Protein AF-A0A852JU32-F1 (afdb_monomer)

Secondary structure (DSSP, 8-state):
-HHHHHTT---TTS-HHHHHHHHTS-HHHHHHHHHHHHHHHHHHHHHHGGGGT--SS--HHHHHHHHHHHHHHHTHHHHHHHGGGS------------------------PPP---HHHHHHHHHHHHHS---HHHHHHHHHHHGGGGGGS-GGGS-GGGGGGHHHHHHHHTT----SHHHHSPPPP------

Solvent-accessible surface area (backbone atoms only — not comparable to full-atom values): 12151 Å² total; per-residue (Å²): 106,72,58,38,44,73,74,66,66,47,59,80,94,54,56,68,71,58,42,51,56,59,66,73,46,54,70,52,59,54,49,62,69,43,44,67,55,51,53,50,53,40,40,54,47,59,74,42,34,72,79,70,76,43,79,88,52,74,50,72,69,52,48,54,42,48,35,46,48,41,39,59,59,68,48,38,48,59,64,47,56,53,60,76,74,70,76,76,83,75,72,94,83,84,81,90,83,88,82,91,85,84,90,84,90,80,83,90,72,90,73,76,83,82,89,52,68,69,62,55,51,52,52,52,49,52,52,59,51,34,56,57,52,69,68,55,50,50,49,49,49,70,53,38,62,88,42,52,84,73,57,49,75,87,62,40,46,81,86,30,38,78,42,45,64,48,51,54,29,49,78,70,76,40,78,36,93,40,54,53,72,66,51,87,74,82,81,80,78,80,80,84,127

InterPro domains:
  IPR031542 Cation channel complex component UNC80, N-terminal [PF15778] (1-187)

Nearest PDB structures (foldseek):
  7wji-assembly1_A  TM=8.906E-01  e=1.203E-12  Homo sapiens

Mean predicted aligned error: 12.7 Å

Organism: Spizella passerina (NCBI:txid40210)

Structure (mmCIF, N/CA/C/O backbone):
data_AF-A0A852JU32-F1
#
_entry.id   AF-A0A852JU32-F1
#
loop_
_atom_site.group_PDB
_atom_site.id
_atom_site.type_symbol
_atom_site.label_atom_id
_atom_site.label_alt_id
_atom_site.label_comp_id
_atom_site.label_asym_id
_atom_site.label_entity_id
_atom_site.label_seq_id
_atom_site.pdbx_PDB_ins_code
_atom_site.Cartn_x
_atom_site.Cartn_y
_atom_site.Cartn_z
_atom_site.occupancy
_atom_site.B_iso_or_equiv
_atom_site.auth_seq_id
_atom_site.auth_comp_id
_atom_site.auth_asym_id
_atom_site.auth_atom_id
_atom_site.pdbx_PDB_model_num
ATOM 1 N N . SER A 1 1 ? 8.099 4.888 12.730 1.00 81.31 1 SER A N 1
ATOM 2 C CA . SER A 1 1 ? 7.792 5.033 11.291 1.00 81.31 1 SER A CA 1
ATOM 3 C C . SER A 1 1 ? 6.357 4.607 11.062 1.00 81.31 1 SER A C 1
ATOM 5 O O . SER A 1 1 ? 5.821 3.889 11.897 1.00 81.31 1 SER A O 1
ATOM 7 N N . PHE A 1 2 ? 5.746 5.033 9.958 1.00 84.56 2 PHE A N 1
ATOM 8 C CA . PHE A 1 2 ? 4.351 4.710 9.648 1.00 84.56 2 PHE A CA 1
ATOM 9 C C . PHE A 1 2 ? 4.094 3.194 9.565 1.00 84.56 2 PHE A C 1
ATOM 11 O O . PHE A 1 2 ? 3.158 2.701 10.182 1.00 84.56 2 PHE A O 1
ATOM 18 N N . GLU A 1 3 ? 5.018 2.448 8.948 1.00 88.25 3 GLU A N 1
ATOM 19 C CA . GLU A 1 3 ? 5.057 0.973 8.939 1.00 88.25 3 GLU A CA 1
ATOM 20 C C . GLU A 1 3 ? 4.932 0.367 10.351 1.00 88.25 3 GLU A C 1
ATOM 22 O O . GLU A 1 3 ? 4.119 -0.521 10.572 1.00 88.25 3 GLU A O 1
ATOM 27 N N . ARG A 1 4 ? 5.669 0.886 11.346 1.00 90.56 4 ARG A N 1
ATOM 28 C CA . ARG A 1 4 ? 5.620 0.363 12.726 1.00 90.56 4 ARG A CA 1
ATOM 29 C C . ARG A 1 4 ? 4.258 0.552 13.392 1.00 90.56 4 ARG A C 1
ATOM 31 O O . ARG A 1 4 ? 3.885 -0.251 14.238 1.00 90.56 4 ARG A O 1
ATOM 38 N N . VAL A 1 5 ? 3.545 1.617 13.035 1.00 89.19 5 VAL A N 1
ATOM 39 C CA . VAL A 1 5 ? 2.214 1.903 13.579 1.00 89.19 5 VAL A CA 1
ATOM 40 C C . VAL A 1 5 ? 1.175 1.027 12.885 1.00 89.19 5 VAL A C 1
ATOM 42 O O . VAL A 1 5 ? 0.450 0.308 13.561 1.00 89.19 5 VAL A O 1
ATOM 45 N N . LEU A 1 6 ? 1.140 1.027 11.548 1.00 88.31 6 LEU A N 1
ATOM 46 C CA . LEU A 1 6 ? 0.115 0.303 10.789 1.00 88.31 6 LEU A CA 1
ATOM 47 C C . LEU A 1 6 ? 0.340 -1.213 10.752 1.00 88.31 6 LEU A C 1
ATOM 49 O O . LEU A 1 6 ? -0.571 -1.980 11.060 1.00 88.31 6 LEU A O 1
ATOM 53 N N . VAL A 1 7 ? 1.546 -1.643 10.378 1.00 88.31 7 VAL A N 1
ATOM 54 C CA . VAL A 1 7 ? 1.876 -3.051 10.096 1.00 88.31 7 VAL A CA 1
ATOM 55 C C . VAL A 1 7 ? 2.238 -3.794 11.378 1.00 88.31 7 VAL A C 1
ATOM 57 O O . VAL A 1 7 ? 1.756 -4.895 11.616 1.00 88.31 7 VAL A O 1
ATOM 60 N N . GLU A 1 8 ? 3.055 -3.189 12.243 1.00 88.81 8 GLU A N 1
ATOM 61 C CA . GLU A 1 8 ? 3.520 -3.862 13.468 1.00 88.81 8 GLU A CA 1
ATOM 62 C C . GLU A 1 8 ? 2.631 -3.609 14.697 1.00 88.81 8 GLU A C 1
ATOM 64 O O . GLU A 1 8 ? 2.854 -4.240 15.728 1.00 88.81 8 GLU A O 1
ATOM 69 N N . ASN A 1 9 ? 1.664 -2.686 14.622 1.00 90.50 9 ASN A N 1
ATOM 70 C CA . ASN A 1 9 ? 0.834 -2.246 15.754 1.00 90.50 9 ASN A CA 1
ATOM 71 C C . ASN A 1 9 ? 1.642 -1.788 16.989 1.00 90.50 9 ASN A C 1
ATOM 73 O O . ASN A 1 9 ? 1.268 -2.029 18.136 1.00 90.50 9 ASN A O 1
ATOM 77 N N . LYS A 1 10 ? 2.800 -1.148 16.776 1.00 91.38 10 LYS A N 1
ATOM 78 C CA . LYS A 1 10 ? 3.683 -0.681 17.857 1.00 91.38 10 LYS A CA 1
ATOM 79 C C . LYS A 1 10 ? 3.602 0.831 18.010 1.00 91.38 10 LYS A C 1
ATOM 81 O O . LYS A 1 10 ? 4.148 1.572 17.193 1.00 91.38 10 LYS A O 1
ATOM 86 N N . LEU A 1 11 ? 3.020 1.272 19.124 1.00 89.94 11 LEU A N 1
ATOM 87 C CA . LEU A 1 11 ? 2.846 2.694 19.458 1.00 89.94 11 LEU A CA 1
ATOM 88 C C . LEU A 1 11 ? 3.934 3.260 20.385 1.00 89.94 11 LEU A C 1
ATOM 90 O O . LEU A 1 11 ? 3.876 4.427 20.759 1.00 89.94 11 LEU A O 1
ATOM 94 N N . HIS A 1 12 ? 4.949 2.465 20.752 1.00 91.06 12 HIS A N 1
ATOM 95 C CA . HIS A 1 12 ? 6.032 2.950 21.615 1.00 91.06 12 HIS A CA 1
ATOM 96 C C . HIS A 1 12 ? 6.693 4.212 21.008 1.00 91.06 12 HIS A C 1
ATOM 98 O O . HIS A 1 12 ? 6.827 4.330 19.782 1.00 91.06 12 HIS A O 1
ATOM 104 N N . GLY A 1 13 ? 7.135 5.143 21.851 1.00 87.88 13 GLY A N 1
ATOM 105 C CA . GLY A 1 13 ? 7.827 6.356 21.401 1.00 87.88 13 GLY A CA 1
ATOM 106 C C . GLY A 1 13 ? 6.940 7.397 20.703 1.00 87.88 13 GLY A C 1
ATOM 107 O O . GLY A 1 13 ? 7.469 8.408 20.246 1.00 87.88 13 GLY A O 1
ATOM 108 N N . LEU A 1 14 ? 5.623 7.180 20.621 1.00 90.12 14 LEU A N 1
ATOM 109 C CA . LEU A 1 14 ? 4.651 8.230 20.315 1.00 90.12 14 LEU A CA 1
ATOM 110 C C . LEU A 1 14 ? 4.287 8.996 21.595 1.00 90.12 14 LEU A C 1
ATOM 112 O O . LEU A 1 14 ? 4.489 8.503 22.707 1.00 90.12 14 LEU A O 1
ATOM 116 N N . SER A 1 15 ? 3.741 10.207 21.452 1.00 94.75 15 SER A N 1
ATOM 117 C CA . SER A 1 15 ? 3.201 10.930 22.606 1.00 94.75 15 SER A CA 1
ATOM 118 C C . SER A 1 15 ? 1.992 10.180 23.195 1.00 94.75 15 SER A C 1
ATOM 120 O O . SER A 1 15 ? 1.293 9.480 22.450 1.00 94.75 15 SER A O 1
ATOM 122 N N . PRO A 1 16 ? 1.706 10.327 24.505 1.00 92.44 16 PRO A N 1
ATOM 123 C CA . PRO A 1 16 ? 0.547 9.687 25.129 1.00 92.44 16 PRO A CA 1
ATOM 124 C C . PRO A 1 16 ? -0.763 10.034 24.415 1.00 92.44 16 PRO A C 1
ATOM 126 O O . PRO A 1 16 ? -1.477 9.134 23.990 1.00 92.44 16 PRO A O 1
ATOM 129 N N . ALA A 1 17 ? -0.995 11.322 24.138 1.00 95.12 17 ALA A N 1
ATOM 130 C CA . ALA A 1 17 ? -2.197 11.788 23.446 1.00 95.12 17 ALA A CA 1
ATOM 131 C C . ALA A 1 17 ? -2.362 11.187 22.036 1.00 95.12 17 ALA A C 1
ATOM 133 O O . ALA A 1 17 ? -3.470 10.853 21.629 1.00 95.12 17 ALA A O 1
ATOM 134 N N . LEU A 1 18 ? -1.267 11.022 21.282 1.00 91.38 18 LEU A N 1
ATOM 135 C CA . LEU A 1 18 ? -1.326 10.398 19.957 1.00 91.38 18 LEU A CA 1
ATOM 136 C C . LEU A 1 18 ? -1.587 8.891 20.055 1.00 91.38 18 LEU A C 1
ATOM 138 O O . LEU A 1 18 ? -2.320 8.341 19.238 1.00 91.38 18 LEU A O 1
ATOM 142 N N . SER A 1 19 ? -0.992 8.230 21.047 1.00 92.81 19 SER A N 1
ATOM 143 C CA . SER A 1 19 ? -1.203 6.800 21.286 1.00 92.81 19 SER A CA 1
ATOM 144 C C . SER A 1 19 ? -2.656 6.522 21.666 1.00 92.81 19 SER A C 1
ATOM 146 O O . SER A 1 19 ? -3.271 5.637 21.080 1.00 92.81 19 SER A O 1
ATOM 148 N N . GLU A 1 20 ? -3.219 7.325 22.571 1.00 92.69 20 GLU A N 1
ATOM 149 C CA . GLU A 1 20 ? -4.629 7.261 22.969 1.00 92.69 20 GLU A CA 1
ATOM 150 C C . GLU A 1 20 ? -5.56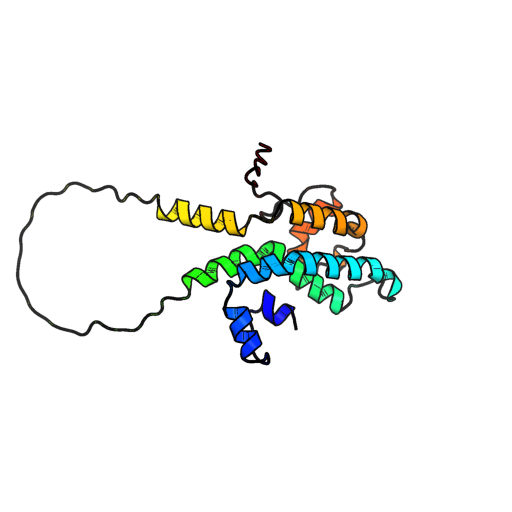4 7.533 21.787 1.00 92.69 20 GLU A C 1
ATOM 152 O O . GLU A 1 20 ? -6.503 6.775 21.559 1.00 92.69 20 GLU A O 1
ATOM 157 N N . ALA A 1 21 ? -5.279 8.557 20.976 1.00 92.94 21 ALA A N 1
ATOM 158 C CA . ALA A 1 21 ? -6.066 8.850 19.780 1.00 92.94 21 ALA A CA 1
ATOM 159 C C . ALA A 1 21 ? -6.050 7.684 18.778 1.00 92.94 21 ALA A C 1
ATOM 161 O O . ALA A 1 21 ? -7.095 7.298 18.261 1.00 92.94 21 ALA A O 1
ATOM 162 N N . ILE A 1 22 ? -4.889 7.074 18.529 1.00 91.94 22 ILE A N 1
ATOM 163 C CA . ILE A 1 22 ? -4.785 5.907 17.643 1.00 91.94 22 ILE A CA 1
ATOM 164 C C . ILE A 1 22 ? -5.551 4.704 18.208 1.00 91.94 22 ILE A C 1
ATOM 166 O O . ILE A 1 22 ? -6.222 4.007 17.455 1.00 91.94 22 ILE A O 1
ATOM 170 N N . GLN A 1 23 ? -5.474 4.471 19.520 1.00 90.94 23 GLN A N 1
ATOM 171 C CA . GLN A 1 23 ? -6.183 3.378 20.194 1.00 90.94 23 GLN A CA 1
ATOM 172 C C . GLN A 1 23 ? -7.697 3.607 20.304 1.00 90.94 23 GLN A C 1
ATOM 174 O O . GLN A 1 23 ? -8.435 2.658 20.551 1.00 90.94 23 GLN A O 1
ATOM 179 N N . SER A 1 24 ? -8.170 4.845 20.122 1.00 91.62 24 SER A N 1
ATOM 180 C CA . SER A 1 24 ? -9.597 5.187 20.202 1.00 91.62 24 SER A CA 1
ATOM 181 C C . SER A 1 24 ? -10.430 4.712 19.006 1.00 91.62 24 SER A C 1
ATOM 183 O O . SER A 1 24 ? -11.658 4.718 19.076 1.00 91.6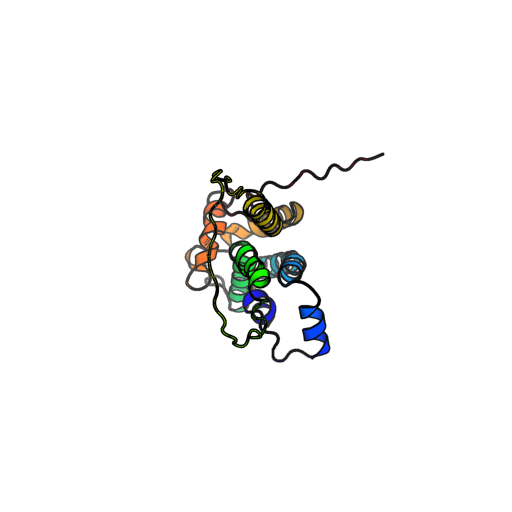2 24 SER A O 1
ATOM 185 N N . ILE A 1 25 ? -9.778 4.289 17.921 1.00 89.81 25 ILE A N 1
ATOM 186 C CA . ILE A 1 25 ? -10.414 3.686 16.747 1.00 89.81 25 ILE A CA 1
ATOM 187 C C . ILE A 1 25 ? -9.889 2.268 16.549 1.00 89.81 25 ILE A C 1
ATOM 189 O O . ILE A 1 25 ? -8.795 1.924 17.001 1.00 89.81 25 ILE A O 1
ATOM 193 N N . SER A 1 26 ? -10.644 1.422 15.849 1.00 88.75 26 SER A N 1
ATOM 194 C CA . SER A 1 26 ? -10.129 0.093 15.534 1.00 88.75 26 SER A CA 1
ATOM 195 C C . SER A 1 26 ? -8.934 0.186 14.582 1.00 88.75 26 SER A C 1
ATOM 197 O O . SER A 1 26 ? -8.865 1.044 13.696 1.00 88.75 26 SER A O 1
ATOM 199 N N . ARG A 1 27 ? -8.000 -0.761 14.712 1.00 90.00 27 ARG A N 1
ATOM 200 C CA . ARG A 1 27 ? -6.844 -0.861 13.811 1.00 90.00 27 ARG A CA 1
ATOM 201 C C . ARG A 1 27 ? -7.265 -0.940 12.341 1.00 90.00 27 ARG A C 1
ATOM 203 O O . ARG A 1 27 ? -6.611 -0.360 11.480 1.00 90.00 27 ARG A O 1
ATOM 210 N N . TRP A 1 28 ? -8.376 -1.617 12.058 1.00 89.44 28 TRP A N 1
ATOM 211 C CA . TRP A 1 28 ? -8.921 -1.709 10.709 1.00 89.44 28 TRP A CA 1
ATOM 212 C C . TRP A 1 28 ? -9.409 -0.364 10.163 1.00 89.44 28 TRP A C 1
ATOM 214 O O . TRP A 1 28 ? -9.107 -0.031 9.020 1.00 89.44 28 TRP A O 1
ATOM 224 N N . GLU A 1 29 ? -10.118 0.432 10.967 1.00 88.69 29 GLU A N 1
ATOM 225 C CA . GLU A 1 29 ? -10.557 1.774 10.560 1.00 88.69 29 GLU A CA 1
ATOM 226 C C . GLU A 1 29 ? -9.363 2.685 10.276 1.00 88.69 29 GLU A C 1
ATOM 228 O O . GLU A 1 29 ? -9.369 3.411 9.283 1.00 88.69 29 GLU A O 1
ATOM 233 N N . LEU A 1 30 ? -8.304 2.586 11.085 1.00 91.19 30 LEU A N 1
ATOM 234 C CA . LEU A 1 30 ? -7.055 3.298 10.830 1.00 91.19 30 LEU A CA 1
ATOM 235 C C . LEU A 1 30 ? -6.418 2.875 9.496 1.00 91.19 30 LEU A C 1
ATOM 237 O O . LEU A 1 30 ? -5.993 3.729 8.719 1.00 91.19 30 LEU A O 1
ATOM 241 N N . VAL A 1 31 ? -6.358 1.568 9.216 1.00 92.06 31 VAL A N 1
ATOM 242 C CA . VAL A 1 31 ? -5.829 1.027 7.952 1.00 92.06 31 VAL A CA 1
ATOM 243 C C . VAL A 1 31 ? -6.653 1.518 6.761 1.00 92.06 31 VAL A C 1
ATOM 245 O O . VAL A 1 31 ? -6.081 2.012 5.791 1.00 92.06 31 VAL A O 1
ATOM 248 N N . GLN A 1 32 ? -7.982 1.444 6.841 1.00 89.69 32 GLN A N 1
ATOM 249 C CA . GLN A 1 32 ? -8.880 1.914 5.784 1.00 89.69 32 GLN A CA 1
ATOM 250 C C . GLN A 1 32 ? -8.734 3.419 5.535 1.00 89.69 32 GLN A C 1
ATOM 252 O O . GLN A 1 32 ? -8.620 3.839 4.384 1.00 89.69 32 GLN A O 1
ATOM 257 N N . ALA A 1 33 ? -8.652 4.226 6.596 1.00 90.12 33 ALA A N 1
ATOM 258 C CA . ALA A 1 33 ? -8.427 5.666 6.483 1.00 90.12 33 ALA A CA 1
ATOM 259 C C . ALA A 1 33 ? -7.051 5.999 5.876 1.00 90.12 33 ALA A C 1
ATOM 261 O O . ALA A 1 33 ? -6.915 6.959 5.120 1.00 90.12 33 ALA A O 1
ATOM 262 N N . ALA A 1 34 ? -6.024 5.199 6.170 1.00 93.94 34 ALA A N 1
ATOM 263 C CA . ALA A 1 34 ? -4.673 5.405 5.659 1.00 93.94 34 ALA A CA 1
ATOM 264 C C . ALA A 1 34 ? -4.476 4.952 4.201 1.00 93.94 34 ALA A C 1
ATOM 266 O O . ALA A 1 34 ? -3.587 5.471 3.519 1.00 93.94 34 ALA A O 1
ATOM 267 N N . LEU A 1 35 ? -5.263 3.986 3.715 1.00 94.00 35 LEU A N 1
ATOM 268 C CA . LEU A 1 35 ? -5.018 3.306 2.438 1.00 94.00 35 LEU A CA 1
ATOM 269 C C . LEU A 1 35 ? -4.935 4.256 1.226 1.00 94.00 35 LEU A C 1
ATOM 271 O O . LEU A 1 35 ? -3.949 4.157 0.490 1.00 94.00 35 LEU A O 1
ATOM 275 N N . PRO A 1 36 ? -5.851 5.228 1.024 1.00 93.94 36 PRO A N 1
ATOM 276 C CA . PRO A 1 36 ? -5.753 6.170 -0.096 1.00 93.94 36 PRO A CA 1
ATOM 277 C C . PRO A 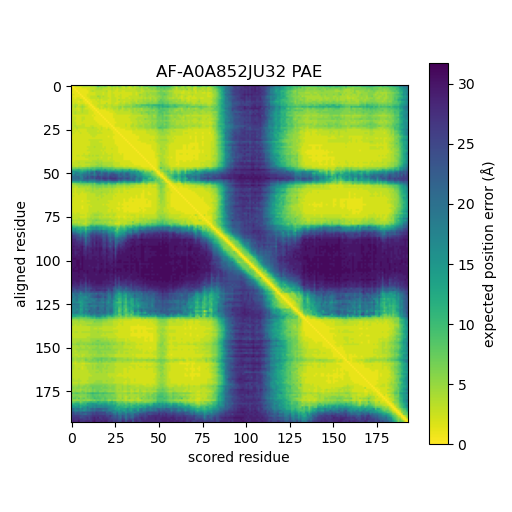1 36 ? -4.446 6.971 -0.091 1.00 93.94 36 PRO A C 1
ATOM 279 O O . PRO A 1 36 ? -3.841 7.211 -1.137 1.00 93.94 36 PRO A O 1
ATOM 282 N N . HIS A 1 37 ? -3.962 7.342 1.096 1.00 95.94 37 HIS A N 1
ATOM 283 C CA . HIS A 1 37 ? -2.714 8.085 1.246 1.00 95.94 37 HIS A CA 1
ATOM 284 C C . HIS A 1 37 ? -1.498 7.217 0.911 1.00 95.94 37 HIS A C 1
ATOM 286 O O . HIS A 1 37 ? -0.602 7.663 0.194 1.00 95.94 37 HIS A O 1
ATOM 292 N N . VAL A 1 38 ? -1.481 5.958 1.362 1.00 96.56 38 VAL A N 1
ATOM 293 C CA . VAL A 1 38 ? -0.403 5.008 1.036 1.00 96.56 38 VAL A CA 1
ATOM 294 C C . VAL A 1 38 ? -0.349 4.725 -0.465 1.00 96.56 38 VAL A C 1
ATOM 296 O O . VAL A 1 38 ? 0.747 4.703 -1.031 1.00 96.56 38 VAL A O 1
ATOM 299 N N . LEU A 1 39 ? -1.504 4.582 -1.125 1.00 97.00 39 LEU A N 1
ATOM 300 C CA . LEU A 1 39 ? -1.596 4.435 -2.581 1.00 97.00 39 LEU A CA 1
ATOM 301 C C . LEU A 1 39 ? -0.933 5.619 -3.299 1.00 97.00 39 LEU A C 1
ATOM 303 O O . LEU A 1 39 ? -0.021 5.421 -4.105 1.00 97.00 39 LEU A O 1
ATOM 307 N N . HIS A 1 40 ? -1.322 6.850 -2.953 1.00 97.31 40 HIS A N 1
ATOM 308 C CA . HIS A 1 40 ? -0.762 8.060 -3.557 1.00 97.31 40 HIS A CA 1
ATOM 309 C C . HIS A 1 40 ? 0.741 8.218 -3.313 1.00 97.31 40 HIS A C 1
ATOM 311 O O . HIS A 1 40 ? 1.486 8.515 -4.251 1.00 97.31 40 HIS A O 1
ATOM 317 N N . CYS A 1 41 ? 1.209 8.009 -2.080 1.00 96.69 41 CYS A N 1
ATOM 318 C CA . CYS A 1 41 ? 2.630 8.108 -1.755 1.00 96.69 41 CYS A CA 1
ATOM 319 C C . CYS A 1 41 ? 3.457 7.076 -2.532 1.00 96.69 41 CYS A C 1
ATOM 321 O O . CYS A 1 41 ? 4.499 7.417 -3.093 1.00 96.69 41 CYS A O 1
ATOM 323 N N . THR A 1 42 ? 2.975 5.834 -2.611 1.00 96.56 42 THR A N 1
ATOM 324 C CA . THR A 1 42 ? 3.666 4.749 -3.317 1.00 96.56 42 THR A CA 1
ATOM 325 C C . THR A 1 42 ? 3.722 5.020 -4.822 1.00 96.56 42 THR A C 1
ATOM 327 O O . THR A 1 42 ? 4.799 4.948 -5.412 1.00 96.56 42 THR A O 1
ATOM 330 N N . ALA A 1 43 ? 2.607 5.421 -5.441 1.00 96.69 43 ALA A N 1
ATOM 331 C CA . ALA A 1 43 ? 2.569 5.780 -6.860 1.00 96.69 43 ALA A CA 1
ATOM 332 C C . ALA A 1 43 ? 3.478 6.980 -7.179 1.00 96.69 43 ALA A C 1
ATOM 334 O O . ALA A 1 43 ? 4.223 6.967 -8.160 1.00 96.69 43 ALA A O 1
ATOM 335 N N . THR A 1 44 ? 3.488 7.995 -6.310 1.00 95.25 44 THR A N 1
ATOM 336 C CA . THR A 1 44 ? 4.353 9.173 -6.468 1.00 95.25 44 THR A CA 1
ATOM 337 C C . THR A 1 44 ? 5.830 8.788 -6.423 1.00 95.25 44 THR A C 1
ATOM 339 O O . THR A 1 44 ? 6.598 9.248 -7.269 1.00 95.25 44 THR A O 1
ATOM 342 N N . LEU A 1 45 ? 6.241 7.919 -5.495 1.00 92.38 45 LEU A N 1
ATOM 343 C CA . LEU A 1 45 ? 7.621 7.433 -5.454 1.00 92.38 45 LEU A CA 1
ATOM 344 C C . LEU A 1 45 ? 7.980 6.635 -6.711 1.00 92.38 45 LEU A C 1
ATOM 346 O O . LEU A 1 45 ? 8.963 6.963 -7.369 1.00 92.38 45 LEU A O 1
ATOM 350 N N . LEU A 1 46 ? 7.142 5.674 -7.110 1.00 92.62 46 LEU A N 1
ATOM 351 C CA . LEU A 1 46 ? 7.392 4.851 -8.297 1.00 92.62 46 LEU A CA 1
ATOM 352 C C . LEU A 1 46 ? 7.448 5.673 -9.592 1.00 92.62 46 LEU A C 1
ATOM 354 O O . LEU A 1 46 ? 8.282 5.405 -10.456 1.00 92.62 46 LEU A O 1
ATOM 358 N N . SER A 1 47 ? 6.608 6.705 -9.724 1.00 92.00 47 SER A N 1
ATOM 359 C CA . SER A 1 47 ? 6.630 7.607 -10.885 1.00 92.00 47 SER A CA 1
ATOM 360 C C . SER A 1 47 ? 7.931 8.415 -10.982 1.00 92.00 47 SER A C 1
ATOM 362 O O . SER A 1 47 ? 8.393 8.732 -12.080 1.00 92.00 47 SER A O 1
ATOM 364 N N . ASN A 1 48 ? 8.555 8.711 -9.838 1.00 87.94 48 ASN A N 1
ATOM 365 C CA . ASN A 1 48 ? 9.795 9.473 -9.757 1.00 87.94 48 ASN A CA 1
ATOM 366 C C . ASN A 1 48 ? 11.050 8.595 -9.659 1.00 87.94 48 ASN A C 1
ATOM 368 O O . ASN A 1 48 ? 12.148 9.142 -9.764 1.00 87.94 48 ASN A O 1
ATOM 372 N N . ARG A 1 49 ? 10.922 7.264 -9.542 1.00 83.06 49 ARG A N 1
ATOM 373 C CA . ARG A 1 49 ? 12.048 6.320 -9.397 1.00 83.06 49 ARG A CA 1
ATOM 374 C C . ARG A 1 49 ? 13.160 6.561 -10.417 1.00 83.06 49 ARG A C 1
ATOM 376 O O . ARG A 1 49 ? 14.340 6.614 -10.079 1.00 83.06 49 ARG A O 1
ATOM 383 N N . ASN A 1 50 ? 12.779 6.827 -11.666 1.00 69.00 50 ASN A N 1
ATOM 384 C CA . ASN A 1 50 ? 13.731 7.082 -12.744 1.00 69.00 50 ASN A CA 1
ATOM 385 C C . ASN A 1 50 ? 14.499 8.409 -12.608 1.00 69.00 50 ASN A C 1
ATOM 387 O O . ASN A 1 50 ? 15.609 8.532 -13.118 1.00 69.00 50 ASN A O 1
ATOM 391 N N . LYS A 1 51 ? 13.922 9.413 -11.946 1.00 66.38 51 LYS A N 1
ATOM 392 C CA . LYS A 1 51 ? 14.565 10.718 -11.729 1.00 66.38 51 LYS A CA 1
ATOM 393 C C . LYS A 1 51 ? 15.544 10.686 -10.551 1.00 66.38 51 LYS A C 1
ATOM 395 O O . LYS A 1 51 ? 16.408 11.547 -10.460 1.00 66.38 51 LYS A O 1
ATOM 400 N N . LEU A 1 52 ? 15.428 9.684 -9.677 1.00 61.50 52 LEU A N 1
ATOM 401 C CA . LEU A 1 52 ? 16.216 9.526 -8.450 1.00 61.50 52 LEU A CA 1
ATOM 402 C C . LEU A 1 52 ? 17.494 8.680 -8.639 1.00 61.50 52 LEU A C 1
ATOM 404 O O . LEU A 1 52 ? 18.139 8.311 -7.660 1.00 61.50 52 LEU A O 1
ATOM 408 N N . GLY A 1 53 ? 17.860 8.340 -9.881 1.00 58.16 53 GLY A N 1
ATOM 409 C CA . GLY A 1 53 ? 19.119 7.651 -10.206 1.00 58.16 53 GLY A CA 1
ATOM 410 C C . GLY A 1 53 ? 19.169 6.150 -9.880 1.00 58.16 53 GLY A C 1
ATOM 411 O O . GLY A 1 53 ? 20.190 5.519 -10.124 1.00 58.16 53 GLY A O 1
ATOM 412 N N . HIS A 1 54 ? 18.077 5.561 -9.381 1.00 61.38 54 HIS A N 1
ATOM 413 C CA . HIS A 1 54 ? 17.979 4.139 -9.028 1.00 61.38 54 HIS A CA 1
ATOM 414 C C . HIS A 1 54 ? 17.107 3.394 -10.051 1.00 61.38 54 HIS A C 1
ATOM 416 O O . HIS A 1 54 ? 15.966 3.030 -9.781 1.00 61.38 54 HIS A O 1
ATOM 422 N N . GLN A 1 55 ? 17.622 3.206 -11.269 1.00 67.50 55 GLN A N 1
ATOM 423 C CA . GLN A 1 55 ? 16.875 2.527 -12.344 1.00 67.50 55 GLN A CA 1
ATOM 424 C C . GLN A 1 55 ? 16.714 1.026 -12.076 1.00 67.50 55 GLN A C 1
ATOM 426 O O . GLN A 1 55 ? 15.692 0.426 -12.421 1.00 67.50 55 GLN A O 1
ATOM 431 N N . ASP A 1 56 ? 17.722 0.439 -11.431 1.00 74.31 56 ASP A N 1
ATOM 432 C CA . ASP A 1 56 ? 17.910 -1.005 -11.437 1.00 74.31 56 ASP A CA 1
ATOM 433 C C . ASP A 1 56 ? 17.360 -1.717 -10.213 1.00 74.31 56 ASP A C 1
ATOM 435 O O . ASP A 1 56 ? 17.320 -2.946 -10.241 1.00 74.31 56 ASP A O 1
ATOM 439 N N . LYS A 1 57 ? 16.950 -1.006 -9.154 1.00 83.56 57 LYS A N 1
ATOM 440 C CA . LYS A 1 57 ? 16.390 -1.588 -7.920 1.00 83.56 57 LYS A CA 1
ATOM 441 C C . LYS A 1 57 ? 15.507 -0.578 -7.194 1.00 83.56 57 LYS A C 1
ATOM 443 O O . LYS A 1 57 ? 15.742 0.624 -7.292 1.00 83.56 57 LYS A O 1
ATOM 448 N N . LEU A 1 58 ? 14.550 -1.078 -6.413 1.00 89.50 58 LEU A N 1
ATOM 449 C CA . LEU A 1 58 ? 13.791 -0.245 -5.483 1.00 89.50 58 LEU A CA 1
ATOM 450 C C . LEU A 1 58 ? 14.697 0.303 -4.371 1.00 89.50 58 LEU A C 1
ATOM 452 O O . LEU A 1 58 ? 15.462 -0.433 -3.744 1.00 89.50 58 LEU A O 1
ATOM 456 N N . GLY A 1 59 ? 14.574 1.596 -4.090 1.00 89.12 59 GLY A N 1
ATOM 457 C CA . GLY A 1 59 ? 15.181 2.232 -2.928 1.00 89.12 59 GLY A CA 1
ATOM 458 C C . GLY A 1 59 ? 14.516 1.802 -1.616 1.00 89.12 59 GLY A C 1
ATOM 459 O O . GLY A 1 59 ? 13.449 1.184 -1.587 1.00 89.12 59 GLY A O 1
ATOM 460 N N . VAL A 1 60 ? 15.119 2.183 -0.486 1.00 89.94 60 VAL A N 1
ATOM 461 C CA . VAL A 1 60 ? 14.606 1.837 0.856 1.00 89.94 60 VAL A CA 1
ATOM 462 C C . VAL A 1 60 ? 13.200 2.395 1.091 1.00 89.94 60 VAL A C 1
ATOM 464 O O . VAL A 1 60 ? 12.347 1.701 1.643 1.00 89.94 60 VAL A O 1
ATOM 467 N N . ALA A 1 61 ? 12.950 3.641 0.679 1.00 91.06 61 ALA A N 1
ATOM 468 C CA . ALA A 1 61 ? 11.647 4.283 0.848 1.00 91.06 61 ALA A CA 1
ATOM 469 C C . ALA A 1 61 ? 10.559 3.583 0.020 1.00 91.06 61 ALA A C 1
ATOM 471 O O . ALA A 1 61 ? 9.489 3.281 0.545 1.00 91.06 61 ALA A O 1
ATOM 472 N N . GLU A 1 62 ? 10.866 3.268 -1.239 1.00 92.06 62 GLU A N 1
ATOM 473 C CA . GLU A 1 62 ? 9.974 2.545 -2.149 1.00 92.06 62 GLU A CA 1
ATOM 474 C C . GLU A 1 62 ? 9.662 1.154 -1.609 1.00 92.06 62 GLU A C 1
ATOM 476 O O . GLU A 1 62 ? 8.500 0.788 -1.502 1.00 92.06 62 GLU A O 1
ATOM 481 N N . THR A 1 63 ? 10.691 0.421 -1.178 1.00 93.69 63 THR A N 1
ATOM 482 C CA . THR A 1 63 ? 10.546 -0.919 -0.600 1.00 93.69 63 THR A CA 1
ATOM 483 C C . THR A 1 63 ? 9.628 -0.900 0.621 1.00 93.69 63 THR A C 1
ATOM 485 O O . THR A 1 63 ? 8.723 -1.722 0.721 1.00 93.69 63 THR A O 1
ATOM 488 N N . LYS A 1 64 ? 9.816 0.050 1.547 1.00 93.94 64 LYS A N 1
ATOM 489 C CA . LYS A 1 64 ? 8.995 0.136 2.766 1.00 93.94 64 LYS A CA 1
ATOM 490 C C . LYS A 1 64 ? 7.547 0.513 2.481 1.00 93.94 64 LYS A C 1
ATOM 492 O O . LYS A 1 64 ? 6.642 -0.071 3.078 1.00 93.94 64 LYS A O 1
ATOM 497 N N . LEU A 1 65 ? 7.317 1.478 1.590 1.00 95.31 65 LEU A N 1
ATOM 498 C CA . LEU A 1 65 ? 5.958 1.883 1.231 1.00 95.31 65 LEU A CA 1
ATOM 499 C C . LEU A 1 65 ? 5.237 0.798 0.438 1.00 95.31 65 LEU A C 1
ATOM 501 O O . LEU A 1 65 ? 4.089 0.499 0.745 1.00 95.31 65 LEU A O 1
ATOM 505 N N . LEU A 1 66 ? 5.928 0.151 -0.498 1.00 95.88 66 LEU A N 1
ATOM 506 C CA . LEU A 1 66 ? 5.369 -0.944 -1.277 1.00 95.88 66 LEU A CA 1
ATOM 507 C C . LEU A 1 66 ? 5.054 -2.157 -0.389 1.00 95.88 66 LEU A C 1
ATOM 509 O O . LEU A 1 66 ? 3.975 -2.723 -0.509 1.00 95.88 66 LEU A O 1
ATOM 513 N N . HIS A 1 67 ? 5.928 -2.485 0.569 1.00 96.19 67 HIS A N 1
ATOM 514 C CA . HIS A 1 67 ? 5.661 -3.521 1.570 1.00 96.19 67 HIS A CA 1
ATOM 515 C C . HIS A 1 67 ? 4.445 -3.177 2.439 1.00 96.19 67 HIS A C 1
ATOM 517 O O . HIS A 1 67 ? 3.584 -4.024 2.654 1.00 96.19 67 HIS A O 1
ATOM 523 N N . THR A 1 68 ? 4.346 -1.926 2.902 1.00 96.56 68 THR A N 1
ATOM 524 C CA . THR A 1 68 ? 3.182 -1.456 3.672 1.00 96.56 68 THR A CA 1
ATOM 525 C C . THR A 1 68 ? 1.904 -1.576 2.841 1.00 96.56 68 THR A C 1
ATOM 527 O O . THR A 1 68 ? 0.897 -2.063 3.342 1.00 96.56 68 THR A O 1
ATOM 530 N N . LEU A 1 69 ? 1.946 -1.188 1.562 1.00 96.50 69 LEU A N 1
ATOM 531 C CA . LEU A 1 69 ? 0.811 -1.297 0.651 1.00 96.50 69 LEU A CA 1
ATOM 532 C C . LEU A 1 69 ? 0.392 -2.755 0.420 1.00 96.50 69 LEU A C 1
ATOM 534 O O . LEU A 1 69 ? -0.797 -3.052 0.481 1.00 96.50 69 LEU A O 1
ATOM 538 N N . HIS A 1 70 ? 1.345 -3.661 0.169 1.00 96.00 70 HIS A N 1
ATOM 539 C CA . HIS A 1 70 ? 1.054 -5.092 0.007 1.00 96.00 70 HIS A CA 1
ATOM 540 C C . HIS A 1 70 ? 0.391 -5.648 1.258 1.00 96.00 70 HIS A C 1
ATOM 542 O O . HIS A 1 70 ? -0.674 -6.246 1.138 1.00 96.00 70 HIS A O 1
ATOM 548 N N . TRP A 1 71 ? 0.940 -5.329 2.436 1.00 94.75 71 TRP A N 1
ATOM 549 C CA . TRP A 1 71 ? 0.354 -5.736 3.709 1.00 94.75 71 TRP A CA 1
ATOM 550 C C . TRP A 1 71 ? -1.090 -5.255 3.869 1.00 94.75 71 TRP A C 1
ATOM 552 O O . TRP A 1 71 ? -1.970 -6.031 4.226 1.00 94.75 71 TRP A O 1
ATOM 562 N N . MET A 1 72 ? -1.369 -3.989 3.543 1.00 93.56 72 MET A N 1
ATOM 563 C CA . MET A 1 72 ? -2.724 -3.430 3.632 1.00 93.56 72 MET A CA 1
ATOM 564 C C . MET A 1 72 ? -3.727 -4.111 2.690 1.00 93.56 72 MET A C 1
ATOM 566 O O . MET A 1 72 ? -4.902 -4.220 3.036 1.00 93.56 72 MET A O 1
ATOM 570 N N . LEU A 1 73 ? -3.282 -4.548 1.509 1.00 91.88 73 LEU A N 1
ATOM 571 C CA . LEU A 1 73 ? -4.147 -5.157 0.495 1.00 91.88 73 LEU A CA 1
ATOM 572 C C . LEU A 1 73 ? -4.336 -6.670 0.678 1.00 91.88 73 LEU A C 1
ATOM 574 O O . LEU A 1 73 ? -5.355 -7.199 0.235 1.00 91.88 73 LEU A O 1
ATOM 578 N N . LEU A 1 74 ? -3.378 -7.368 1.290 1.00 91.12 74 LEU A N 1
ATOM 579 C CA . LEU A 1 74 ? -3.361 -8.831 1.349 1.00 91.12 74 LEU A CA 1
ATOM 580 C C . LEU A 1 74 ? -3.608 -9.355 2.769 1.00 91.12 74 LEU A C 1
ATOM 582 O O . LEU A 1 74 ? -4.555 -10.114 2.985 1.00 91.12 74 LEU A O 1
ATOM 586 N N . GLU A 1 75 ? -2.792 -8.945 3.740 1.00 91.06 75 GLU A N 1
ATOM 587 C CA . GLU A 1 75 ? -2.805 -9.507 5.095 1.00 91.06 75 GLU A CA 1
ATOM 588 C C . GLU A 1 75 ? -3.661 -8.706 6.096 1.00 91.06 75 GLU A C 1
ATOM 590 O O . GLU A 1 75 ? -4.330 -9.295 6.949 1.00 91.06 75 GLU A O 1
ATOM 595 N N . ALA A 1 76 ? -3.721 -7.376 5.980 1.00 89.81 76 ALA A N 1
ATOM 596 C CA . ALA A 1 76 ? -4.375 -6.506 6.962 1.00 89.81 76 ALA A CA 1
ATOM 597 C C . ALA A 1 76 ? -5.846 -6.842 7.267 1.00 89.81 76 ALA A C 1
ATOM 599 O O . ALA A 1 76 ? -6.212 -6.781 8.444 1.00 89.81 76 ALA A O 1
ATOM 600 N N . PRO A 1 77 ? -6.700 -7.220 6.289 1.00 84.38 77 PRO A N 1
ATOM 601 C CA . PRO A 1 77 ? -8.075 -7.618 6.588 1.00 84.38 77 PRO A CA 1
ATOM 602 C C . PRO A 1 77 ? -8.160 -8.811 7.551 1.00 84.38 77 PRO A C 1
ATOM 604 O O . PRO A 1 77 ? -9.072 -8.878 8.373 1.00 84.38 77 PRO A O 1
ATOM 607 N N . GLN A 1 78 ? -7.211 -9.750 7.473 1.00 83.31 78 GLN A N 1
ATOM 608 C CA . GLN A 1 78 ? -7.171 -10.941 8.325 1.00 83.31 78 GLN A CA 1
ATOM 609 C C . GLN A 1 78 ? -6.534 -10.619 9.680 1.00 83.31 78 GLN A C 1
ATOM 611 O O . GLN A 1 78 ? -7.137 -10.892 10.720 1.00 83.31 78 GLN A O 1
ATOM 616 N N . ASP A 1 79 ? -5.378 -9.953 9.669 1.00 85.56 79 ASP A N 1
ATOM 617 C CA . ASP A 1 79 ? -4.645 -9.575 10.882 1.00 85.56 79 ASP A CA 1
ATOM 618 C C . ASP A 1 79 ? -5.478 -8.661 11.794 1.00 85.56 79 ASP A C 1
ATOM 620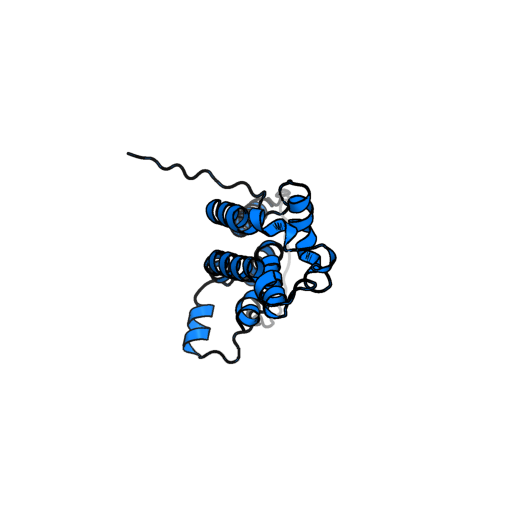 O O . ASP A 1 79 ? -5.485 -8.831 13.013 1.00 85.56 79 ASP A O 1
ATOM 624 N N . CYS A 1 80 ? -6.230 -7.716 11.217 1.00 83.88 80 CYS A N 1
ATOM 625 C CA . CYS A 1 80 ? -7.075 -6.800 11.987 1.00 83.88 80 CYS A CA 1
ATOM 626 C C . CYS A 1 80 ? -8.403 -7.431 12.438 1.00 83.88 80 CYS A C 1
ATOM 628 O O . CYS A 1 80 ? -9.007 -6.945 13.394 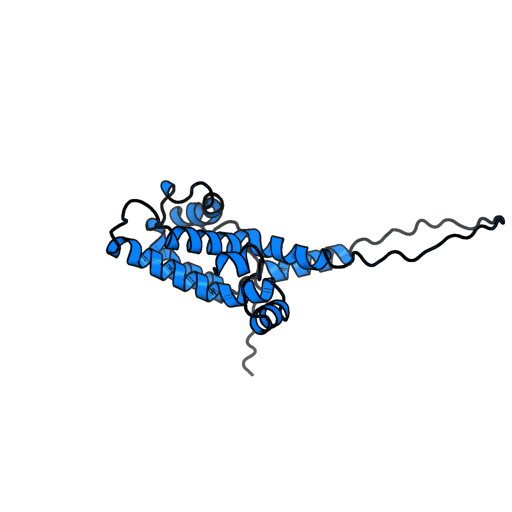1.00 83.88 80 CYS A O 1
ATOM 630 N N . SER A 1 81 ? -8.866 -8.504 11.785 1.00 72.31 81 SER A N 1
ATOM 631 C CA . SER A 1 81 ? -10.048 -9.255 12.237 1.00 72.31 81 SER A CA 1
ATOM 632 C C . SER A 1 81 ? -9.763 -10.023 13.530 1.00 72.31 81 SER A C 1
ATOM 634 O O . SER A 1 81 ? -10.644 -10.156 14.380 1.00 72.31 81 SER A O 1
ATOM 636 N N . ASN A 1 82 ? -8.528 -10.503 13.694 1.00 60.56 82 ASN A N 1
ATOM 637 C CA . ASN A 1 82 ? -8.131 -11.345 14.821 1.00 60.56 82 ASN A CA 1
ATOM 638 C C . ASN A 1 82 ? -7.953 -10.561 16.138 1.00 60.56 82 ASN A C 1
ATOM 640 O O . ASN A 1 82 ? -8.051 -11.136 17.220 1.00 60.56 82 ASN A O 1
ATOM 644 N N . ASP A 1 83 ? -7.759 -9.240 16.061 1.00 57.00 83 ASP A N 1
ATOM 645 C CA . ASP A 1 83 ? -7.635 -8.342 17.223 1.00 57.00 83 ASP A CA 1
ATOM 646 C C . ASP A 1 83 ? -8.934 -8.297 18.061 1.00 57.00 83 ASP A C 1
ATOM 648 O O . ASP A 1 83 ? -8.906 -8.142 19.279 1.00 57.00 83 ASP A O 1
ATOM 652 N N . ARG A 1 84 ? -10.098 -8.537 17.434 1.00 53.56 84 ARG A N 1
ATOM 653 C CA . ARG A 1 84 ? -11.397 -8.577 18.134 1.00 53.56 84 ARG A CA 1
ATOM 654 C C . ARG A 1 84 ? -11.577 -9.783 19.060 1.00 53.56 84 ARG A C 1
ATOM 656 O O . ARG A 1 84 ? -12.405 -9.714 19.961 1.00 53.56 84 ARG A O 1
ATOM 663 N N . PHE A 1 85 ? -10.819 -10.861 18.862 1.00 46.91 85 PHE A N 1
ATOM 664 C CA . PHE A 1 85 ? -10.947 -12.103 19.637 1.00 46.91 85 PHE A CA 1
ATOM 665 C C . PHE A 1 85 ? -9.859 -12.272 20.714 1.00 46.91 85 PHE A C 1
ATOM 667 O O . PHE A 1 85 ? -9.912 -13.214 21.499 1.00 46.91 85 PHE A O 1
ATOM 674 N N . GLY A 1 86 ? -8.886 -11.356 20.795 1.00 44.47 86 GLY A N 1
ATOM 675 C CA . GLY A 1 86 ? -7.779 -11.410 21.762 1.00 44.47 86 GLY A CA 1
ATOM 676 C C . GLY A 1 86 ? -8.032 -10.697 23.097 1.00 44.47 86 GLY A C 1
ATOM 677 O O . GLY A 1 86 ? -7.117 -10.602 23.912 1.00 44.47 86 GLY A O 1
ATOM 678 N N . GLY A 1 87 ? -9.242 -10.174 23.313 1.00 43.78 87 G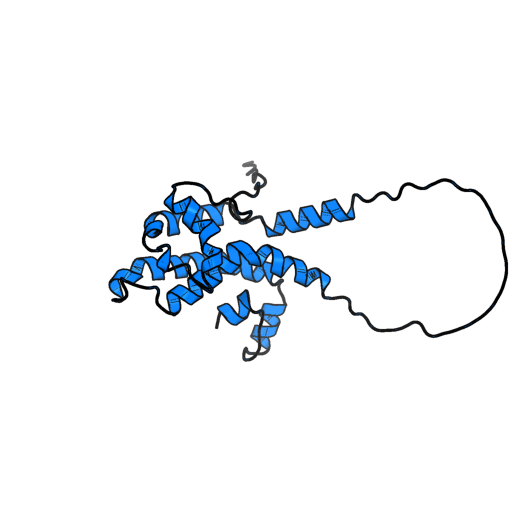LY A N 1
ATOM 679 C CA . GLY A 1 87 ? -9.560 -9.250 24.406 1.00 43.78 87 GLY A CA 1
ATOM 680 C C . GLY A 1 87 ? -10.245 -9.841 25.638 1.00 43.78 87 GLY A C 1
ATOM 681 O O . GLY A 1 87 ? -10.600 -9.064 26.516 1.00 43.78 87 GLY A O 1
ATOM 682 N N . ASP A 1 88 ? -10.429 -11.163 25.738 1.00 42.75 88 ASP A N 1
ATOM 683 C CA . ASP A 1 88 ? -11.053 -11.778 26.919 1.00 42.75 88 ASP A CA 1
ATOM 684 C C . ASP A 1 88 ? -10.191 -12.907 27.503 1.00 42.75 88 ASP A C 1
ATOM 686 O O . ASP A 1 88 ? -10.493 -14.098 27.458 1.00 42.75 88 ASP A O 1
ATOM 690 N N . ARG A 1 89 ? -9.048 -12.510 28.068 1.00 42.75 89 ARG A N 1
ATOM 691 C CA . ARG A 1 89 ? -8.437 -13.235 29.190 1.00 42.75 89 ARG A CA 1
ATOM 692 C C . ARG A 1 89 ? -8.802 -12.509 30.483 1.00 42.75 89 ARG A C 1
ATOM 694 O O . ARG A 1 89 ? -7.941 -12.024 31.214 1.00 42.75 89 ARG A O 1
ATOM 701 N N . GLY A 1 90 ? -10.107 -12.438 30.742 1.00 36.69 90 GLY A N 1
ATOM 702 C CA . GLY A 1 90 ? -10.657 -12.167 32.059 1.00 36.69 90 GLY A CA 1
ATOM 703 C C . GLY A 1 90 ? -10.222 -13.248 33.050 1.00 36.69 90 GLY A C 1
ATOM 704 O O . GLY A 1 90 ? -10.590 -14.414 32.945 1.00 36.69 90 GLY A O 1
ATOM 705 N N . SER A 1 91 ? -9.366 -12.838 33.982 1.00 37.22 91 SER A N 1
ATOM 706 C CA . SER A 1 91 ? -9.478 -13.110 35.418 1.00 37.22 91 SER A CA 1
ATOM 707 C C . SER A 1 91 ? -10.259 -14.359 35.859 1.00 37.22 91 SER A C 1
ATOM 709 O O . SER A 1 91 ? -11.485 -14.405 35.840 1.00 37.22 91 SER A O 1
ATOM 711 N N . SER A 1 92 ? -9.493 -15.298 36.417 1.00 42.16 92 SER A N 1
ATOM 712 C CA . SER A 1 92 ? -9.857 -16.158 37.548 1.00 42.16 92 SER A CA 1
ATOM 713 C C . SER A 1 92 ? -10.925 -15.544 38.465 1.00 42.16 92 SER A C 1
ATOM 715 O O . SER A 1 92 ? -10.666 -14.498 39.051 1.00 42.16 92 SER A O 1
ATOM 717 N N . TRP A 1 93 ? -12.061 -16.228 38.633 1.00 40.31 93 TRP A N 1
ATOM 718 C CA . TRP A 1 93 ? -12.824 -16.324 39.886 1.00 40.31 93 TRP A CA 1
ATOM 719 C C . TRP A 1 93 ? -13.773 -17.526 39.823 1.00 40.31 93 TRP A C 1
ATOM 721 O O . TRP A 1 93 ? -14.646 -17.612 38.967 1.00 40.31 93 TRP A O 1
ATOM 731 N N . GLY A 1 94 ? -13.579 -18.469 40.743 1.00 33.22 94 GLY A N 1
ATOM 732 C CA . GLY A 1 94 ? -14.388 -19.680 40.866 1.00 33.22 94 GLY A CA 1
ATOM 733 C C . GLY A 1 94 ? -13.731 -20.682 41.805 1.00 33.22 94 GLY A C 1
ATOM 734 O O . GLY A 1 94 ? -13.288 -21.742 41.378 1.00 33.22 94 GLY A O 1
ATOM 735 N N . GLY A 1 95 ? -13.581 -20.288 43.071 1.00 29.50 95 GLY A N 1
ATOM 736 C CA . GLY A 1 95 ? -13.065 -21.141 44.136 1.00 29.50 95 GLY A CA 1
ATOM 737 C C . GLY A 1 95 ? -13.999 -22.306 44.488 1.00 29.50 95 GLY A C 1
ATOM 738 O O . GLY A 1 95 ? -15.205 -22.259 44.260 1.00 29.50 95 GLY A O 1
ATOM 739 N N . SER A 1 96 ? -13.383 -23.338 45.062 1.00 37.28 96 SER A N 1
ATOM 740 C CA . SER A 1 96 ? -13.947 -24.571 45.617 1.00 37.28 96 SER A CA 1
ATOM 741 C C . SER A 1 96 ? -15.269 -24.437 46.378 1.00 37.28 96 SER A C 1
ATOM 743 O O . SER A 1 96 ? -15.403 -23.545 47.214 1.00 37.28 96 SER A O 1
ATOM 745 N N . SER A 1 97 ? -16.138 -25.453 46.264 1.00 33.06 97 SER A N 1
ATOM 746 C CA . SER A 1 97 ? -16.643 -26.229 47.417 1.00 33.06 97 SER A CA 1
ATOM 747 C C . SER A 1 97 ? -17.405 -27.497 47.002 1.00 33.06 97 SER A C 1
ATOM 749 O O . SER A 1 97 ? -18.150 -27.520 46.030 1.00 33.06 97 SER A O 1
ATOM 751 N N . SER A 1 98 ? -17.181 -28.555 47.777 1.00 40.09 98 SER A N 1
ATOM 752 C CA . SER A 1 98 ? -17.815 -29.877 47.757 1.00 40.09 98 SER A CA 1
ATOM 753 C C . SER A 1 98 ? -19.274 -29.873 48.232 1.00 40.09 98 SER A C 1
ATOM 755 O O . SER A 1 98 ? -19.557 -29.189 49.211 1.00 40.09 98 SER A O 1
ATOM 757 N N . ALA A 1 99 ? -20.127 -30.745 47.678 1.00 33.50 99 ALA A N 1
ATOM 758 C CA . ALA A 1 99 ? -21.082 -31.592 48.420 1.00 33.50 99 ALA A CA 1
ATOM 759 C C . ALA A 1 99 ? -21.890 -32.502 47.470 1.00 33.50 99 ALA A C 1
ATOM 761 O O . ALA A 1 99 ? -22.173 -32.154 46.329 1.00 33.50 99 ALA A O 1
ATOM 762 N N . PHE A 1 100 ? -22.231 -33.684 47.979 1.00 40.47 100 PHE A N 1
ATOM 763 C CA . PHE A 1 100 ? -22.985 -34.777 47.363 1.00 40.47 100 PHE A CA 1
ATOM 764 C C . PHE A 1 100 ? -24.473 -34.439 47.101 1.00 40.47 100 PHE A C 1
ATOM 766 O O . PHE A 1 100 ? -25.039 -33.637 47.837 1.00 40.47 100 PHE A O 1
ATOM 773 N N . ILE A 1 101 ? -25.111 -35.136 46.139 1.00 39.41 101 ILE A N 1
ATOM 774 C CA . ILE A 1 101 ? -26.329 -35.989 46.275 1.00 39.41 101 ILE A CA 1
ATOM 775 C C . ILE A 1 101 ? -27.098 -36.159 44.932 1.00 39.41 101 ILE A C 1
ATOM 777 O O . ILE A 1 101 ? -27.570 -35.203 44.333 1.00 39.41 101 ILE A O 1
ATOM 781 N N . HIS A 1 102 ? -27.183 -37.432 44.514 1.00 37.91 102 HIS A N 1
ATOM 782 C CA . HIS A 1 102 ? -28.203 -38.208 43.771 1.00 37.91 102 HIS A CA 1
ATOM 783 C C . HIS A 1 102 ? -29.216 -37.579 42.775 1.00 37.91 102 HIS A C 1
ATOM 785 O O . HIS A 1 102 ? -30.085 -36.804 43.145 1.00 37.91 102 HIS A O 1
ATOM 791 N N . GLN A 1 103 ? -29.191 -38.165 41.562 1.00 36.22 103 GLN A N 1
ATOM 792 C CA . GLN A 1 103 ? -30.275 -38.907 40.871 1.00 36.22 103 GLN A CA 1
ATOM 793 C C . GLN A 1 103 ? -31.585 -38.190 40.479 1.00 36.22 103 GLN A C 1
ATOM 795 O O . GLN A 1 103 ? -32.394 -37.860 41.334 1.00 36.22 103 GLN A O 1
ATOM 800 N N . ALA A 1 104 ? -31.873 -38.144 39.170 1.00 35.03 104 ALA A N 1
ATOM 801 C CA . ALA A 1 104 ? -33.007 -38.851 38.544 1.00 35.03 104 ALA A CA 1
ATOM 802 C C . ALA A 1 104 ? -33.094 -38.556 37.034 1.00 35.03 104 ALA A C 1
ATOM 804 O O . ALA A 1 104 ? -32.983 -37.417 36.586 1.00 35.03 104 ALA A O 1
ATOM 805 N N . GLU A 1 105 ? -33.296 -39.625 36.271 1.00 35.19 105 GLU A N 1
ATOM 806 C CA . GLU A 1 105 ? -33.584 -39.673 34.840 1.00 35.19 105 GLU A CA 1
ATOM 807 C C . GLU A 1 105 ? -34.890 -38.945 34.487 1.00 35.19 105 GLU A C 1
ATOM 809 O O . GLU A 1 105 ? -35.899 -39.153 35.160 1.00 35.19 105 GLU A O 1
ATOM 814 N N . ASN A 1 106 ? -34.922 -38.201 33.372 1.00 39.47 106 ASN A N 1
ATOM 815 C CA . ASN A 1 106 ? -36.087 -38.250 32.482 1.00 39.47 106 ASN A CA 1
ATOM 816 C C . ASN A 1 106 ? -35.825 -37.677 31.075 1.00 39.47 106 ASN A C 1
ATOM 818 O O . ASN A 1 106 ? -35.432 -36.526 30.918 1.00 39.47 106 ASN A O 1
ATOM 822 N N . GLN A 1 107 ? -36.185 -38.498 30.084 1.00 39.69 107 GLN A N 1
ATOM 823 C CA . GLN A 1 107 ? -36.606 -38.180 28.711 1.00 39.69 107 GLN A CA 1
ATOM 824 C C . GLN A 1 107 ? -35.588 -37.546 27.751 1.00 39.69 107 GLN A C 1
ATOM 826 O O . GLN A 1 107 ? -35.367 -36.338 27.704 1.00 39.69 107 GLN A O 1
ATOM 831 N N . GLY A 1 108 ? -35.065 -38.403 26.872 1.00 32.50 108 GLY A N 1
ATOM 832 C CA . GLY A 1 108 ? -34.355 -38.014 25.665 1.00 32.50 108 GLY A CA 1
ATOM 833 C C . GLY A 1 108 ? -35.293 -37.462 24.588 1.00 32.50 108 GLY A C 1
ATOM 834 O O . GLY A 1 108 ? -36.237 -38.113 24.149 1.00 32.50 108 GLY A O 1
ATOM 835 N N . SER A 1 109 ? -34.958 -36.277 24.096 1.00 49.91 109 SER A N 1
ATOM 836 C CA . SER A 1 109 ? -35.180 -35.876 22.709 1.00 49.91 109 SER A CA 1
ATOM 837 C C . SER A 1 109 ? -33.853 -35.308 22.216 1.00 49.91 109 SER A C 1
ATOM 839 O O . SER A 1 109 ? -33.330 -34.403 22.870 1.00 49.91 109 SER A O 1
ATOM 841 N N . PRO A 1 110 ? -33.252 -35.815 21.124 1.00 48.28 110 PRO A N 1
ATOM 842 C CA . PRO A 1 110 ? -32.022 -35.237 20.612 1.00 48.28 110 PRO A CA 1
ATOM 843 C C . PRO A 1 110 ? -32.358 -33.875 20.007 1.00 48.28 110 PRO A C 1
ATOM 845 O O . PRO A 1 110 ? -32.841 -33.766 18.881 1.00 48.28 110 PRO A O 1
ATOM 848 N N . GLY A 1 111 ? -32.128 -32.825 20.793 1.00 36.28 111 GLY A N 1
ATOM 849 C CA . GLY A 1 111 ? -32.014 -31.474 20.285 1.00 36.28 111 GLY A CA 1
ATOM 850 C C . GLY A 1 111 ? -30.901 -31.452 19.246 1.00 36.28 111 GLY A C 1
ATOM 851 O O . GLY A 1 111 ? -29.747 -31.742 19.553 1.00 36.28 111 GLY A O 1
ATOM 852 N N . HIS A 1 112 ? -31.252 -31.119 18.009 1.00 41.34 112 HIS A N 1
ATOM 853 C CA . HIS A 1 112 ? -30.260 -30.691 17.038 1.00 41.34 112 HIS A CA 1
ATOM 854 C C . HIS A 1 112 ? -29.579 -29.426 17.585 1.00 41.34 112 HIS A C 1
ATOM 856 O O . HIS A 1 112 ? -30.273 -28.430 17.818 1.00 41.34 112 HIS A O 1
ATOM 862 N N . PRO A 1 113 ? -28.246 -29.405 17.766 1.00 41.69 113 PRO A N 1
ATOM 863 C CA . PRO A 1 113 ? -27.537 -28.148 17.909 1.00 41.69 113 PRO A CA 1
ATOM 864 C C . PRO A 1 113 ? -27.686 -27.433 16.570 1.00 41.69 113 PRO A C 1
ATOM 866 O O . PRO A 1 113 ? -27.387 -28.010 15.528 1.00 41.69 113 PRO A O 1
ATOM 869 N N . ARG A 1 114 ? -28.200 -26.208 16.591 1.00 46.81 114 ARG A N 1
ATOM 870 C CA . ARG A 1 114 ? -28.322 -25.337 15.424 1.00 46.81 114 ARG A CA 1
ATOM 871 C C . ARG A 1 114 ? -27.026 -24.514 15.339 1.00 46.81 114 ARG A C 1
ATOM 873 O O . ARG A 1 114 ? -26.888 -23.588 16.135 1.00 46.81 114 ARG A O 1
ATOM 880 N N . PRO A 1 115 ? -26.068 -24.807 14.439 1.00 46.47 115 PRO A N 1
ATOM 881 C CA . PRO A 1 115 ? -24.851 -24.025 14.293 1.00 46.47 115 PRO A CA 1
ATOM 882 C C . PRO A 1 115 ? -24.976 -23.232 12.990 1.00 46.47 115 PRO A C 1
ATOM 884 O O . PRO A 1 115 ? -24.560 -23.700 11.935 1.00 46.47 115 PRO A O 1
ATOM 887 N N . SER A 1 116 ? -25.653 -22.085 13.015 1.00 46.25 116 SER A N 1
ATOM 888 C CA . SER A 1 116 ? -25.747 -21.262 11.797 1.00 46.25 116 SER A CA 1
ATOM 889 C C . SER A 1 116 ? -25.633 -19.761 12.034 1.00 46.25 116 SER 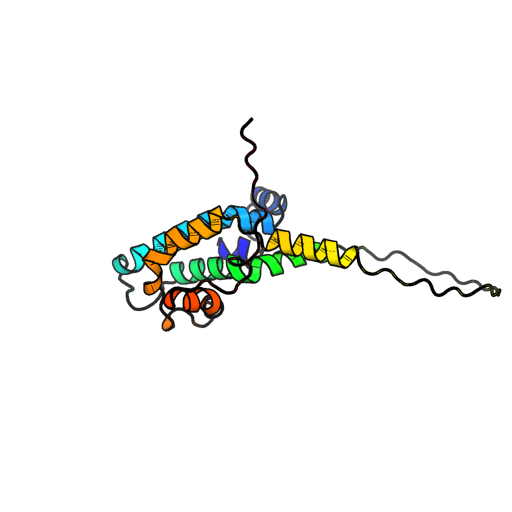A C 1
ATOM 891 O O . SER A 1 116 ? -25.131 -19.064 11.169 1.00 46.25 116 SER A O 1
ATOM 893 N N . ALA A 1 117 ? -26.005 -19.242 13.209 1.00 49.75 117 ALA A N 1
ATOM 894 C CA . ALA A 1 117 ? -25.920 -17.798 13.457 1.00 49.75 117 ALA A CA 1
ATOM 895 C C . ALA A 1 117 ? -24.477 -17.299 13.677 1.00 49.75 117 ALA A C 1
ATOM 897 O O . ALA A 1 117 ? -24.119 -16.241 13.171 1.00 49.75 117 ALA A O 1
ATOM 898 N N . MET A 1 118 ? -23.634 -18.068 14.384 1.00 44.94 118 MET A N 1
ATOM 899 C CA . MET A 1 118 ? -22.242 -17.666 14.659 1.00 44.94 118 MET A CA 1
ATOM 900 C C . MET A 1 118 ? -21.394 -17.625 13.379 1.00 44.94 118 MET A C 1
ATOM 902 O O . MET A 1 118 ? -20.653 -16.673 13.160 1.00 44.94 118 MET A O 1
ATOM 906 N N . THR A 1 119 ? -21.559 -18.609 12.492 1.00 54.28 119 THR A N 1
ATOM 907 C CA . THR A 1 119 ? -20.841 -18.691 11.213 1.00 54.28 119 THR A CA 1
ATOM 908 C C . THR A 1 119 ? -21.263 -17.599 10.231 1.00 54.28 119 THR A C 1
ATOM 910 O O . THR A 1 119 ? -20.401 -16.992 9.598 1.00 54.28 119 THR A O 1
ATOM 913 N N . ASP A 1 120 ? -22.560 -17.292 10.136 1.00 51.88 120 ASP A N 1
ATOM 914 C CA . ASP A 1 120 ? -23.066 -16.262 9.220 1.00 51.88 120 ASP A CA 1
ATOM 915 C C . ASP A 1 120 ? -22.625 -14.844 9.635 1.00 51.88 120 ASP A C 1
ATOM 917 O O . ASP A 1 120 ? -22.306 -14.007 8.783 1.00 51.88 120 ASP A O 1
ATOM 921 N N . GLU A 1 121 ? -22.565 -14.554 10.940 1.00 56.47 121 GLU A N 1
ATOM 922 C CA . GLU A 1 121 ? -22.099 -13.264 11.462 1.00 56.47 121 GLU A CA 1
ATOM 923 C C . GLU A 1 121 ? -20.582 -13.085 11.331 1.00 56.47 121 GLU A C 1
ATOM 925 O O . GLU A 1 121 ? -20.130 -12.000 10.951 1.00 56.47 121 GLU A O 1
ATOM 930 N N . GLU A 1 122 ? -19.797 -14.137 11.575 1.00 54.78 122 GLU A N 1
ATOM 931 C CA . GLU A 1 122 ? -18.348 -14.154 11.341 1.00 54.78 122 GLU A CA 1
ATOM 932 C C . GLU A 1 122 ? -18.013 -13.969 9.860 1.00 54.78 122 GLU A C 1
ATOM 934 O O . GLU A 1 122 ? -17.121 -13.190 9.507 1.00 54.78 122 GLU A O 1
ATOM 939 N N . GLU A 1 123 ? -18.760 -14.629 8.975 1.00 53.25 123 GLU A N 1
ATOM 940 C CA . GLU A 1 123 ? -18.588 -14.487 7.536 1.00 53.25 123 GLU A CA 1
ATOM 941 C C . GLU A 1 123 ? -19.014 -13.093 7.059 1.00 53.25 123 GLU A C 1
ATOM 943 O O . GLU A 1 123 ? -18.336 -12.483 6.233 1.00 53.25 123 GLU A O 1
ATOM 948 N N . ASN A 1 124 ? -20.082 -12.527 7.627 1.00 55.97 124 ASN A N 1
ATOM 949 C CA . ASN A 1 124 ? -20.497 -11.150 7.370 1.00 55.97 124 ASN A CA 1
ATOM 950 C C . ASN A 1 124 ? -19.480 -10.123 7.898 1.00 55.97 124 ASN A C 1
ATOM 952 O O . ASN A 1 124 ? -19.231 -9.123 7.225 1.00 55.97 124 ASN A O 1
ATOM 956 N N . ASN A 1 125 ? -18.847 -10.359 9.053 1.00 56.38 125 ASN A N 1
ATOM 957 C CA . ASN A 1 125 ? -17.747 -9.521 9.538 1.00 56.38 125 ASN A CA 1
ATOM 958 C C . ASN A 1 125 ? -16.539 -9.628 8.604 1.00 56.38 125 ASN A C 1
ATOM 960 O O . ASN A 1 125 ? -16.049 -8.594 8.162 1.00 56.38 125 ASN A O 1
ATOM 964 N N . ARG A 1 126 ? -16.124 -10.843 8.208 1.00 56.31 126 ARG A N 1
ATOM 965 C CA . ARG A 1 126 ? -15.079 -11.057 7.187 1.00 56.31 126 ARG A CA 1
ATOM 966 C C . ARG A 1 126 ? -15.393 -10.280 5.915 1.00 56.31 126 ARG A C 1
ATOM 968 O O . ARG A 1 126 ? -14.552 -9.526 5.440 1.00 56.31 126 ARG A O 1
ATOM 975 N N . ARG A 1 127 ? -16.621 -10.379 5.401 1.00 55.00 127 ARG A N 1
ATOM 976 C CA . ARG A 1 127 ? -17.069 -9.640 4.208 1.00 55.00 127 ARG A CA 1
ATOM 977 C C . ARG A 1 127 ? -16.952 -8.119 4.381 1.00 55.00 127 ARG A C 1
ATOM 979 O O . ARG A 1 127 ? -16.574 -7.458 3.423 1.00 55.00 127 ARG A O 1
ATOM 986 N N . LYS A 1 128 ? -17.188 -7.565 5.581 1.00 58.09 128 LYS A N 1
ATOM 987 C CA . LYS A 1 128 ? -16.957 -6.132 5.873 1.00 58.09 128 LYS A CA 1
ATOM 988 C C . LYS A 1 128 ? -15.472 -5.748 5.853 1.00 58.09 128 LYS A C 1
ATOM 990 O O . LYS A 1 128 ? -15.153 -4.651 5.412 1.00 58.09 128 LYS A O 1
ATOM 995 N N . PHE A 1 129 ? -14.572 -6.628 6.299 1.00 57.72 129 PHE A N 1
ATOM 996 C CA . PHE A 1 129 ? -13.121 -6.387 6.256 1.00 57.72 129 PHE A CA 1
ATOM 997 C C . PHE A 1 129 ? -12.543 -6.504 4.840 1.00 57.72 129 PHE A C 1
ATOM 999 O O . PHE A 1 129 ? -11.566 -5.846 4.514 1.00 57.72 129 PHE A O 1
ATOM 1006 N N . PHE A 1 130 ? -13.139 -7.309 3.962 1.00 57.69 130 PHE A N 1
ATOM 1007 C CA . PHE A 1 130 ? -12.665 -7.431 2.576 1.00 57.69 130 PHE A CA 1
ATOM 1008 C C . PHE A 1 130 ? -13.283 -6.409 1.619 1.00 57.69 130 PHE A C 1
ATOM 1010 O O . PHE A 1 130 ? -12.941 -6.387 0.439 1.00 57.69 130 PHE A O 1
ATOM 1017 N N . GLN A 1 131 ? -14.178 -5.553 2.109 1.00 64.81 131 GLN A N 1
ATOM 1018 C CA . GLN A 1 131 ? -14.829 -4.547 1.290 1.00 64.81 131 GLN A CA 1
ATOM 1019 C C . GLN A 1 131 ? -13.954 -3.294 1.215 1.00 64.81 131 GLN A C 1
ATOM 1021 O O . GLN A 1 131 ? -14.206 -2.296 1.887 1.00 64.81 131 GLN A O 1
ATOM 1026 N N . ASN A 1 132 ? -12.931 -3.331 0.361 1.00 66.25 132 ASN A N 1
ATOM 1027 C CA . ASN A 1 132 ? -12.383 -2.079 -0.145 1.00 66.25 132 ASN A CA 1
ATOM 1028 C C . ASN A 1 132 ? -13.511 -1.323 -0.847 1.00 66.25 132 ASN A C 1
ATOM 1030 O O . ASN A 1 132 ? -14.315 -1.913 -1.576 1.00 66.25 132 ASN A O 1
ATOM 1034 N N . SER A 1 133 ? -13.595 -0.013 -0.618 1.00 73.81 133 SER A N 1
ATOM 1035 C CA . SER A 1 133 ? -14.537 0.796 -1.382 1.00 73.81 133 SER A CA 1
ATOM 1036 C C . SER A 1 133 ? -14.203 0.660 -2.870 1.00 73.81 133 SER A C 1
ATOM 1038 O O . SER A 1 133 ? -13.025 0.619 -3.237 1.00 73.81 133 SER A O 1
ATOM 1040 N N . MET A 1 134 ? -15.224 0.606 -3.729 1.00 80.75 134 MET A N 1
ATOM 1041 C CA . MET A 1 134 ? -15.017 0.604 -5.182 1.00 80.75 134 MET A CA 1
ATOM 1042 C C . MET A 1 134 ? -14.101 1.766 -5.600 1.00 80.75 134 MET A C 1
ATOM 1044 O O . MET A 1 134 ? -13.181 1.571 -6.385 1.00 80.75 134 MET A O 1
ATOM 1048 N N . ALA A 1 135 ? -14.256 2.930 -4.960 1.00 85.00 135 ALA A N 1
ATOM 1049 C CA . ALA A 1 135 ? -13.400 4.094 -5.169 1.00 85.00 135 ALA A CA 1
ATOM 1050 C C . ALA A 1 135 ? -11.913 3.827 -4.861 1.00 85.00 135 ALA A C 1
ATOM 1052 O O . ALA A 1 135 ? -11.038 4.345 -5.547 1.00 85.00 135 ALA A O 1
ATOM 1053 N N . THR A 1 136 ? -11.595 3.005 -3.857 1.00 87.94 136 THR A N 1
ATOM 1054 C CA . THR A 1 136 ? -10.208 2.631 -3.534 1.00 87.94 136 THR A CA 1
ATOM 1055 C C . THR A 1 136 ? -9.615 1.706 -4.596 1.00 87.94 136 THR A C 1
ATOM 1057 O O . THR A 1 136 ? -8.448 1.856 -4.956 1.00 87.94 136 THR A O 1
ATOM 1060 N N . VAL A 1 137 ? -10.409 0.761 -5.110 1.00 88.75 137 VAL A N 1
ATOM 1061 C CA . VAL A 1 137 ? -9.989 -0.138 -6.197 1.00 88.75 137 VAL A CA 1
ATOM 1062 C C . VAL A 1 137 ? -9.770 0.657 -7.483 1.00 88.75 137 V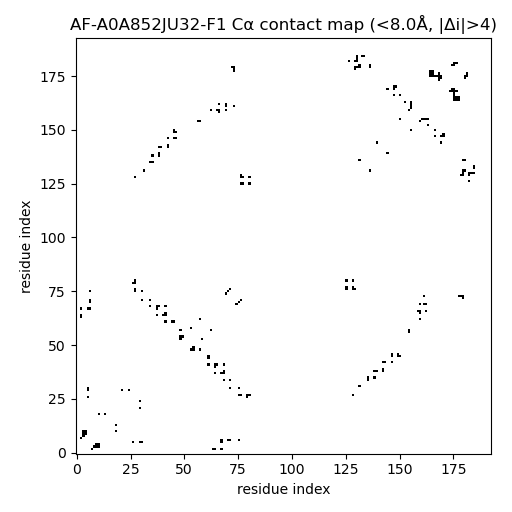AL A C 1
ATOM 1064 O O . VAL A 1 137 ? -8.725 0.523 -8.115 1.00 88.75 137 VAL A O 1
ATOM 1067 N N . GLU A 1 138 ? -10.705 1.544 -7.827 1.00 90.44 138 GLU A N 1
ATOM 1068 C CA . GLU A 1 138 ? -10.567 2.484 -8.941 1.00 90.44 138 GLU A CA 1
ATOM 1069 C C . GLU A 1 138 ? -9.296 3.319 -8.787 1.00 90.44 138 GLU A C 1
ATOM 1071 O O . GLU A 1 138 ? -8.478 3.364 -9.704 1.00 90.44 138 GLU A O 1
ATOM 1076 N N . LEU A 1 139 ? -9.074 3.914 -7.611 1.00 94.25 139 LEU A N 1
ATOM 1077 C CA . LEU A 1 139 ? -7.875 4.695 -7.318 1.00 94.25 139 LEU A CA 1
ATOM 1078 C C . LEU A 1 139 ? -6.594 3.875 -7.511 1.00 94.25 139 LEU A C 1
ATOM 1080 O O . LEU A 1 139 ? -5.642 4.368 -8.115 1.00 94.25 139 LEU A O 1
ATOM 1084 N N . PHE A 1 140 ? -6.558 2.628 -7.032 1.00 95.38 140 PHE A N 1
ATOM 1085 C CA . PHE A 1 140 ? -5.422 1.736 -7.255 1.00 95.38 140 PHE A CA 1
ATOM 1086 C C . PHE A 1 140 ? -5.170 1.540 -8.755 1.00 95.38 140 PHE A C 1
ATOM 1088 O O . PHE A 1 140 ? -4.047 1.735 -9.218 1.00 95.38 140 PHE A O 1
ATOM 1095 N N . VAL A 1 141 ? -6.203 1.213 -9.535 1.00 94.31 141 VAL A N 1
ATOM 1096 C CA . VAL A 1 141 ? -6.065 1.001 -10.983 1.00 94.31 141 VAL A CA 1
ATOM 1097 C C . VAL A 1 141 ? -5.580 2.276 -11.676 1.00 94.31 141 VAL A C 1
ATOM 1099 O O . VAL A 1 141 ? -4.607 2.221 -12.429 1.00 94.31 141 VAL A O 1
ATOM 1102 N N . PHE A 1 142 ? -6.180 3.432 -11.374 1.00 96.31 142 PHE A N 1
ATOM 1103 C CA . PHE A 1 142 ? -5.790 4.724 -11.946 1.00 96.31 142 PHE A CA 1
ATOM 1104 C C . PHE A 1 142 ? -4.333 5.089 -11.656 1.00 96.31 142 PHE A C 1
ATOM 1106 O O . PHE A 1 142 ? -3.645 5.621 -12.527 1.00 96.31 142 PHE A O 1
ATOM 1113 N N . LEU A 1 143 ? -3.852 4.811 -10.443 1.00 97.38 143 LEU A N 1
ATOM 1114 C CA . LEU A 1 143 ? -2.492 5.153 -10.039 1.00 97.38 143 LEU A CA 1
ATOM 1115 C C . LEU A 1 143 ? -1.450 4.158 -10.558 1.00 97.38 143 LEU A C 1
ATOM 1117 O O . LEU A 1 143 ? -0.369 4.573 -10.977 1.00 97.38 143 LEU A O 1
ATOM 1121 N N . PHE A 1 144 ? -1.740 2.857 -10.511 1.00 96.62 144 PHE A N 1
ATOM 1122 C CA . PHE A 1 144 ? -0.728 1.821 -10.722 1.00 96.62 144 PHE A CA 1
ATOM 1123 C C . PHE A 1 144 ? -0.747 1.188 -12.106 1.00 96.62 144 PHE A C 1
ATOM 1125 O O . PHE A 1 144 ? 0.316 0.754 -12.545 1.00 96.62 144 PHE A O 1
ATOM 1132 N N . ALA A 1 145 ? -1.867 1.171 -12.837 1.00 95.44 145 ALA A N 1
ATOM 1133 C CA . ALA A 1 145 ? -1.867 0.648 -14.207 1.00 95.44 145 ALA A CA 1
ATOM 1134 C C . ALA A 1 145 ? -0.855 1.385 -15.118 1.00 95.44 145 ALA A C 1
ATOM 1136 O O . ALA A 1 145 ? -0.066 0.710 -15.782 1.00 95.44 145 ALA A O 1
ATOM 1137 N N . PRO A 1 146 ? -0.734 2.733 -15.084 1.00 95.31 146 PRO A N 1
ATOM 1138 C CA . PRO A 1 146 ? 0.301 3.447 -15.845 1.00 95.31 146 PRO A CA 1
ATOM 1139 C C . PRO A 1 146 ? 1.737 3.190 -15.353 1.00 95.31 146 PRO A C 1
ATOM 1141 O O . PRO A 1 146 ? 2.705 3.487 -16.055 1.00 95.31 146 PRO A O 1
ATOM 1144 N N . LEU A 1 147 ? 1.892 2.674 -14.130 1.00 94.56 147 LEU A N 1
ATOM 1145 C CA . LEU A 1 147 ? 3.176 2.430 -13.472 1.00 94.56 147 LEU A CA 1
ATOM 1146 C C . LEU A 1 147 ? 3.522 0.938 -13.386 1.00 94.56 147 LEU A C 1
ATOM 1148 O O . LEU A 1 147 ? 4.540 0.598 -12.790 1.00 94.56 147 LEU A O 1
ATOM 1152 N N . VAL A 1 148 ? 2.727 0.043 -13.978 1.00 94.31 148 VAL A N 1
ATOM 1153 C CA . VAL A 1 148 ? 2.822 -1.405 -13.736 1.00 94.31 148 VAL A CA 1
ATOM 1154 C C . VAL A 1 148 ? 4.203 -1.976 -14.083 1.00 94.31 148 VAL A C 1
ATOM 1156 O O . VAL A 1 148 ? 4.753 -2.785 -13.342 1.00 94.31 148 VAL A O 1
ATOM 1159 N N . HIS A 1 149 ? 4.833 -1.473 -15.147 1.00 91.00 149 HIS A N 1
ATOM 1160 C CA . HIS A 1 149 ? 6.178 -1.877 -15.573 1.00 91.00 149 HIS A CA 1
ATOM 1161 C C . HIS A 1 149 ? 7.315 -1.167 -14.820 1.00 91.00 149 HIS A C 1
ATOM 1163 O O . HIS A 1 149 ? 8.491 -1.419 -15.081 1.00 91.00 149 HIS A O 1
ATOM 1169 N N . ARG A 1 150 ? 6.991 -0.262 -13.888 1.00 91.12 150 ARG A N 1
ATOM 1170 C CA . ARG A 1 150 ? 7.971 0.321 -12.956 1.00 91.12 150 ARG A CA 1
ATOM 1171 C C . ARG A 1 150 ? 8.317 -0.644 -11.835 1.00 91.12 150 ARG A C 1
ATOM 1173 O O . ARG A 1 150 ? 9.360 -0.476 -11.220 1.00 91.12 150 ARG A O 1
ATOM 1180 N N . ILE A 1 151 ? 7.479 -1.642 -11.588 1.00 92.88 151 ILE A N 1
ATOM 1181 C CA . ILE A 1 151 ? 7.762 -2.746 -10.679 1.00 92.88 151 ILE A CA 1
ATOM 1182 C C . ILE A 1 151 ? 8.139 -3.938 -11.551 1.00 92.88 151 ILE A C 1
ATOM 1184 O O . ILE A 1 151 ? 7.455 -4.228 -12.530 1.00 92.88 151 ILE A O 1
ATOM 1188 N N . ARG A 1 152 ? 9.243 -4.609 -11.227 1.00 91.69 152 ARG A N 1
ATOM 1189 C CA . ARG A 1 152 ? 9.694 -5.817 -11.929 1.00 91.69 152 ARG A CA 1
ATOM 1190 C C . ARG A 1 152 ? 9.660 -7.007 -10.989 1.00 91.69 152 ARG A C 1
ATOM 1192 O O . ARG A 1 152 ? 9.745 -6.843 -9.777 1.00 91.69 152 ARG A O 1
ATOM 1199 N N . GLU A 1 153 ? 9.639 -8.206 -11.548 1.00 94.00 153 GLU A N 1
ATOM 1200 C CA . GLU A 1 153 ? 9.698 -9.449 -10.774 1.00 94.00 153 GLU A CA 1
ATOM 1201 C C . GLU A 1 153 ? 10.925 -9.504 -9.846 1.00 94.00 153 GLU A C 1
ATOM 1203 O O . GLU A 1 153 ? 10.804 -9.840 -8.672 1.00 94.00 153 GLU A O 1
ATOM 1208 N N . SER A 1 154 ? 12.086 -9.033 -10.317 1.00 92.31 154 SER A N 1
ATOM 1209 C CA . SER A 1 154 ? 13.310 -8.929 -9.506 1.00 92.31 154 SER A CA 1
ATOM 1210 C C . SER A 1 154 ? 13.178 -8.010 -8.286 1.00 92.31 154 SER A C 1
ATOM 1212 O O . SER A 1 154 ? 13.946 -8.136 -7.333 1.00 92.31 154 SER A O 1
ATOM 1214 N N . ASP A 1 155 ? 12.244 -7.054 -8.330 1.00 93.12 155 ASP A N 1
ATOM 1215 C CA . ASP A 1 155 ? 11.972 -6.139 -7.224 1.00 93.12 155 ASP A CA 1
ATOM 1216 C C . ASP A 1 155 ? 11.115 -6.827 -6.133 1.00 93.12 155 ASP A C 1
ATOM 1218 O O . ASP A 1 155 ? 11.182 -6.445 -4.965 1.00 93.12 155 ASP A O 1
ATOM 1222 N N . LEU A 1 156 ? 10.352 -7.872 -6.480 1.00 95.50 156 LEU A N 1
ATOM 1223 C CA . LEU A 1 156 ? 9.403 -8.573 -5.605 1.00 95.50 156 LEU A CA 1
ATOM 1224 C C . LEU A 1 156 ? 10.028 -9.798 -4.928 1.00 95.50 156 LEU A C 1
ATOM 1226 O O . LEU A 1 156 ? 9.549 -10.924 -5.035 1.00 95.50 156 LEU A O 1
ATOM 1230 N N . THR A 1 157 ? 11.117 -9.571 -4.200 1.00 93.50 157 THR A N 1
ATOM 1231 C CA . THR A 1 157 ? 11.823 -10.614 -3.441 1.00 93.50 157 THR A CA 1
ATOM 1232 C C . THR A 1 157 ? 11.729 -10.370 -1.934 1.00 93.50 157 THR A C 1
ATOM 1234 O O . THR A 1 157 ? 11.354 -9.287 -1.476 1.00 93.50 157 THR A O 1
ATOM 1237 N N . PHE A 1 158 ? 12.064 -11.385 -1.130 1.00 93.88 158 PHE A N 1
ATOM 1238 C CA . PHE A 1 158 ? 12.053 -11.316 0.338 1.00 93.88 158 PHE A CA 1
ATOM 1239 C C . PHE A 1 158 ? 10.723 -10.774 0.894 1.00 93.88 158 PHE A C 1
ATOM 1241 O O . PHE A 1 158 ? 9.675 -11.385 0.713 1.00 93.88 158 PHE A O 1
ATOM 1248 N N . ARG A 1 159 ? 10.751 -9.607 1.553 1.00 92.94 159 ARG A N 1
ATOM 1249 C CA . ARG A 1 159 ? 9.585 -8.968 2.182 1.00 92.94 159 ARG A CA 1
ATOM 1250 C C . ARG A 1 159 ? 8.538 -8.461 1.183 1.00 92.94 159 ARG A C 1
ATOM 1252 O O . ARG A 1 159 ? 7.441 -8.124 1.61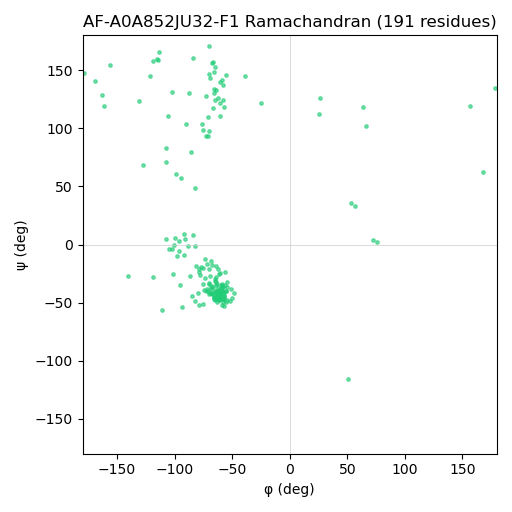0 1.00 92.94 159 ARG A O 1
ATOM 1259 N N . LEU A 1 160 ? 8.873 -8.374 -0.106 1.00 96.56 160 LEU A N 1
ATOM 1260 C CA . LEU A 1 160 ? 7.954 -7.972 -1.177 1.00 96.56 160 LEU A CA 1
ATOM 1261 C C . LEU A 1 160 ? 7.406 -9.162 -1.976 1.00 96.56 160 LEU A C 1
ATOM 1263 O O . LEU A 1 160 ? 6.610 -8.957 -2.888 1.00 96.56 160 LEU A O 1
ATOM 1267 N N . ALA A 1 161 ? 7.810 -10.393 -1.645 1.00 96.75 161 ALA A N 1
ATOM 1268 C CA . ALA A 1 161 ? 7.400 -11.583 -2.387 1.00 96.75 161 ALA A CA 1
ATOM 1269 C C . ALA A 1 161 ? 5.876 -11.785 -2.390 1.00 96.75 161 ALA A C 1
ATOM 1271 O O . ALA A 1 161 ? 5.320 -12.203 -3.404 1.00 96.75 161 ALA A O 1
ATOM 1272 N N . SER A 1 162 ? 5.185 -11.426 -1.298 1.00 95.31 162 SER A N 1
ATOM 1273 C CA . SER A 1 162 ? 3.719 -11.501 -1.236 1.00 95.31 162 SER A CA 1
ATOM 1274 C C . SER A 1 162 ? 3.042 -10.611 -2.279 1.00 95.31 162 SER A C 1
ATOM 1276 O O . SER A 1 162 ? 1.967 -10.948 -2.755 1.00 95.31 162 SER A O 1
ATOM 1278 N N . GLY A 1 163 ? 3.688 -9.537 -2.739 1.00 96.38 163 GLY A N 1
ATOM 1279 C CA . GLY A 1 163 ? 3.149 -8.666 -3.779 1.00 96.38 163 GLY A CA 1
ATOM 1280 C C . GLY A 1 163 ? 2.926 -9.346 -5.132 1.00 96.38 163 GLY A C 1
ATOM 1281 O O . GLY A 1 163 ? 2.126 -8.843 -5.921 1.00 96.38 163 GLY A O 1
ATOM 1282 N N . LEU A 1 164 ? 3.587 -10.475 -5.422 1.00 96.50 164 LEU A N 1
ATOM 1283 C CA . LEU A 1 164 ? 3.459 -11.164 -6.715 1.00 96.50 164 LEU A CA 1
ATOM 1284 C C . LEU A 1 164 ? 2.011 -11.518 -7.060 1.00 96.50 164 LEU A C 1
ATOM 1286 O O . LEU A 1 164 ? 1.630 -11.401 -8.221 1.00 96.50 164 LEU A O 1
ATOM 1290 N N . VAL A 1 165 ? 1.182 -11.861 -6.068 1.00 96.00 165 VAL A N 1
ATOM 1291 C CA . VAL A 1 165 ? -0.234 -12.193 -6.309 1.00 96.00 165 VAL A CA 1
ATOM 1292 C C . VAL A 1 165 ? -1.050 -11.013 -6.853 1.00 96.00 165 VAL A C 1
ATOM 1294 O O . VAL A 1 165 ? -2.114 -11.222 -7.429 1.00 96.00 165 VAL A O 1
ATOM 1297 N N . ILE A 1 166 ? -0.549 -9.781 -6.705 1.00 96.06 166 ILE A N 1
ATOM 1298 C CA . ILE A 1 166 ? -1.135 -8.566 -7.283 1.00 96.06 166 ILE A CA 1
ATOM 1299 C C . ILE A 1 166 ? -0.494 -8.263 -8.638 1.00 96.06 166 ILE A C 1
ATOM 1301 O O . ILE A 1 166 ? -1.195 -8.108 -9.636 1.00 96.06 166 ILE A O 1
ATOM 1305 N N . TRP A 1 167 ? 0.838 -8.173 -8.688 1.00 97.06 167 TRP A N 1
ATOM 1306 C CA . TRP A 1 167 ? 1.529 -7.648 -9.871 1.00 97.06 167 TRP A CA 1
ATOM 1307 C C . TRP A 1 167 ? 1.568 -8.625 -11.039 1.00 97.06 167 TRP A C 1
ATOM 1309 O O . TRP A 1 167 ? 1.466 -8.181 -12.179 1.00 97.06 167 TRP A O 1
ATOM 1319 N N . GLN A 1 168 ? 1.654 -9.933 -10.776 1.00 96.50 168 GLN A N 1
ATOM 1320 C CA . GLN A 1 168 ? 1.689 -10.942 -11.833 1.00 96.50 168 GLN A CA 1
ATOM 1321 C C . GLN A 1 168 ? 0.426 -10.873 -12.717 1.00 96.50 168 GLN A C 1
ATOM 1323 O O . GLN A 1 168 ? 0.567 -10.686 -13.927 1.00 96.50 168 GLN A O 1
ATOM 1328 N N . PRO A 1 169 ? -0.807 -10.900 -12.162 1.00 96.06 169 PRO A N 1
ATOM 1329 C CA . PRO A 1 169 ? -2.013 -10.654 -12.950 1.00 96.06 169 PRO A CA 1
ATOM 1330 C C . PRO A 1 169 ? -2.010 -9.305 -13.672 1.00 96.06 169 PRO A C 1
ATOM 1332 O O . PRO A 1 169 ? -2.390 -9.248 -14.837 1.00 96.06 169 PRO A O 1
ATOM 1335 N N . MET A 1 170 ? -1.544 -8.229 -13.029 1.00 96.00 170 MET A N 1
ATOM 1336 C CA . MET A 1 170 ? -1.529 -6.902 -13.653 1.00 96.00 170 MET A CA 1
ATOM 1337 C C . MET A 1 170 ? -0.609 -6.822 -14.877 1.00 96.00 170 MET A C 1
ATOM 1339 O O . MET A 1 170 ? -0.991 -6.207 -15.871 1.00 96.00 170 MET A O 1
ATOM 1343 N N . TRP A 1 171 ? 0.574 -7.446 -14.845 1.00 96.25 171 TRP A N 1
ATOM 1344 C CA . TRP A 1 171 ? 1.452 -7.539 -16.021 1.00 96.25 171 TRP A CA 1
ATOM 1345 C C . TRP A 1 171 ? 0.807 -8.342 -17.156 1.00 96.25 171 TRP A C 1
ATOM 1347 O O . TRP A 1 171 ? 1.006 -8.037 -18.331 1.00 96.25 171 TRP A O 1
ATOM 1357 N N . GLU A 1 172 ? -0.011 -9.333 -16.806 1.00 96.38 172 GLU A N 1
ATOM 1358 C CA . GLU A 1 172 ? -0.789 -10.152 -17.739 1.00 96.38 172 GLU A CA 1
ATOM 1359 C C . GLU A 1 172 ? -2.123 -9.502 -18.156 1.00 96.38 172 GLU A C 1
ATOM 1361 O O . GLU A 1 172 ? -2.926 -10.139 -18.836 1.00 96.38 172 GLU A O 1
ATOM 1366 N N . HIS A 1 173 ? -2.366 -8.237 -17.788 1.00 93.81 173 HIS A N 1
ATOM 1367 C CA . HIS A 1 173 ? -3.614 -7.509 -18.057 1.00 93.81 173 HIS A CA 1
ATOM 1368 C C . HIS A 1 173 ? -4.865 -8.210 -17.498 1.00 93.81 173 HIS A C 1
ATOM 1370 O O . HIS A 1 173 ? -5.954 -8.136 -18.071 1.00 93.81 173 HIS A O 1
ATOM 1376 N N . ARG A 1 174 ? -4.713 -8.891 -16.361 1.00 94.25 174 ARG A N 1
ATOM 1377 C CA . ARG A 1 174 ? -5.788 -9.548 -15.616 1.00 94.25 174 ARG A CA 1
ATOM 1378 C C . ARG A 1 174 ? -5.999 -8.900 -14.252 1.00 94.25 174 ARG A C 1
ATOM 1380 O O . ARG A 1 174 ? -5.113 -8.250 -13.697 1.00 94.25 174 ARG A O 1
ATOM 1387 N N . GLN A 1 175 ? -7.187 -9.116 -13.698 1.00 88.69 175 GLN A N 1
ATOM 1388 C CA . GLN A 1 175 ? -7.492 -8.731 -12.325 1.00 88.69 175 GLN A CA 1
ATOM 1389 C C . GLN A 1 175 ? -6.713 -9.610 -11.323 1.00 88.69 175 GLN A C 1
ATOM 1391 O O . GLN A 1 175 ? -6.547 -10.810 -11.563 1.00 88.69 175 GLN A O 1
ATOM 1396 N N . PRO A 1 176 ? -6.244 -9.051 -10.198 1.00 92.19 176 PRO A N 1
ATOM 1397 C CA . PRO A 1 176 ? -5.720 -9.843 -9.094 1.00 92.19 176 PRO A CA 1
ATOM 1398 C C . PRO A 1 176 ? -6.797 -10.703 -8.425 1.00 92.19 176 PRO A C 1
ATOM 1400 O O . PRO A 1 176 ? -7.832 -10.192 -8.004 1.00 92.19 176 PRO A O 1
ATOM 1403 N N . GLU A 1 177 ? -6.520 -11.994 -8.236 1.00 87.88 177 GLU A N 1
ATOM 1404 C CA . GLU A 1 177 ? -7.435 -12.958 -7.601 1.00 87.88 177 GLU A CA 1
ATOM 1405 C C . GLU A 1 177 ? -7.375 -12.903 -6.066 1.00 87.88 177 GLU A C 1
ATOM 1407 O O . GLU A 1 177 ? -7.229 -13.907 -5.371 1.00 87.88 177 GLU A O 1
ATOM 1412 N N . VAL A 1 178 ? -7.449 -11.692 -5.522 1.00 87.19 178 VAL A N 1
ATOM 1413 C CA . VAL A 1 178 ? -7.393 -11.418 -4.084 1.00 87.19 178 VAL A CA 1
ATOM 1414 C C . VAL A 1 178 ? -8.656 -10.687 -3.646 1.00 87.19 178 VAL A C 1
ATOM 1416 O O . VAL A 1 178 ? -9.205 -9.860 -4.376 1.00 87.19 178 VAL A O 1
ATOM 1419 N N . SER A 1 179 ? -9.129 -10.976 -2.430 1.00 82.81 179 SER A N 1
ATOM 1420 C CA . SER A 1 179 ? -10.413 -10.468 -1.921 1.00 82.81 179 SER A CA 1
ATOM 1421 C C . SER A 1 179 ? -10.529 -8.944 -1.988 1.00 82.81 179 SER A C 1
ATOM 1423 O O . SER A 1 179 ? -11.609 -8.429 -2.240 1.00 82.81 179 SER A O 1
ATOM 1425 N N . ALA A 1 180 ? -9.409 -8.231 -1.840 1.00 81.56 180 ALA A N 1
ATOM 1426 C CA . ALA A 1 180 ? -9.323 -6.779 -1.975 1.00 81.56 180 ALA A CA 1
ATOM 1427 C C . ALA A 1 180 ? -9.822 -6.222 -3.324 1.00 81.56 180 ALA A C 1
ATOM 1429 O O . ALA A 1 180 ? -10.173 -5.044 -3.379 1.00 81.56 180 ALA A O 1
ATOM 1430 N N . PHE A 1 181 ? -9.830 -7.039 -4.382 1.00 83.38 181 PHE A N 1
ATOM 1431 C CA . PHE A 1 181 ? -10.194 -6.652 -5.749 1.00 83.38 181 PHE A CA 1
ATOM 1432 C C . PHE A 1 181 ? -11.415 -7.417 -6.283 1.00 83.38 181 PHE A C 1
ATOM 1434 O O . PHE A 1 181 ? -12.160 -6.863 -7.085 1.00 83.38 181 PHE A O 1
ATOM 1441 N N . ASN A 1 182 ? -11.660 -8.643 -5.802 1.00 80.94 182 ASN A N 1
ATOM 1442 C CA . ASN A 1 182 ? -12.750 -9.503 -6.287 1.00 80.94 182 ASN A CA 1
ATOM 1443 C C . ASN A 1 182 ? -13.963 -9.600 -5.343 1.00 80.94 182 ASN A C 1
ATOM 1445 O O . ASN A 1 182 ? -14.954 -10.250 -5.685 1.00 80.94 182 ASN A O 1
ATOM 1449 N N . ALA A 1 183 ? -13.922 -8.991 -4.151 1.00 77.75 183 ALA A N 1
ATOM 1450 C CA . ALA A 1 183 ? -15.066 -9.015 -3.242 1.00 77.75 183 ALA A CA 1
ATOM 1451 C C . ALA A 1 183 ? -16.279 -8.278 -3.836 1.00 77.75 183 ALA A C 1
ATOM 1453 O O . ALA A 1 183 ? -16.182 -7.149 -4.316 1.00 77.75 183 ALA A O 1
ATOM 1454 N N . LEU A 1 184 ? -17.455 -8.908 -3.753 1.00 67.06 184 LEU A N 1
ATOM 1455 C CA . LEU A 1 184 ? -18.707 -8.311 -4.211 1.00 67.06 184 LEU A CA 1
ATOM 1456 C C . LEU A 1 184 ? -19.078 -7.105 -3.337 1.00 67.06 184 LEU A C 1
ATOM 1458 O O . LEU A 1 184 ? -19.364 -7.242 -2.146 1.00 67.06 184 LEU A O 1
ATOM 1462 N N . VAL A 1 185 ? -19.126 -5.923 -3.947 1.00 66.81 185 VAL A N 1
ATOM 1463 C CA . VAL A 1 185 ? -19.569 -4.687 -3.294 1.00 66.81 185 VAL A CA 1
ATOM 1464 C C . VAL A 1 185 ? -21.087 -4.573 -3.433 1.00 66.81 185 VAL A C 1
ATOM 1466 O O . VAL A 1 185 ? -21.636 -4.702 -4.528 1.00 66.81 185 VAL A O 1
ATOM 1469 N N . LYS A 1 186 ? -21.797 -4.313 -2.326 1.00 63.31 186 LYS A N 1
ATOM 1470 C CA . LYS A 1 186 ? -23.237 -4.014 -2.388 1.00 63.31 186 LYS A CA 1
ATOM 1471 C C . LYS A 1 186 ? -23.448 -2.728 -3.203 1.00 63.31 186 LYS A C 1
ATOM 1473 O O . LYS A 1 186 ? -22.855 -1.712 -2.839 1.00 63.31 186 LYS A O 1
ATOM 1478 N N . PRO A 1 187 ? -24.294 -2.730 -4.251 1.00 57.09 187 PRO A N 1
ATOM 1479 C CA . PRO A 1 187 ? -24.577 -1.522 -5.016 1.00 57.09 187 PRO A CA 1
ATOM 1480 C C . PRO A 1 187 ? -25.135 -0.427 -4.103 1.00 57.09 187 PRO A C 1
ATOM 1482 O O . PRO A 1 187 ? -26.146 -0.637 -3.426 1.00 57.09 187 PRO A O 1
ATOM 1485 N N . ILE A 1 188 ? -24.497 0.743 -4.091 1.00 60.44 188 ILE A N 1
ATOM 1486 C CA . ILE A 1 188 ? -25.033 1.920 -3.407 1.00 60.44 188 ILE A CA 1
ATOM 1487 C C . ILE A 1 188 ? -26.155 2.461 -4.293 1.00 60.44 188 ILE A C 1
ATOM 1489 O O . ILE A 1 188 ? -25.912 3.044 -5.348 1.00 60.44 188 ILE A O 1
ATOM 1493 N N . ARG A 1 189 ? -27.409 2.216 -3.903 1.00 62.38 189 ARG A N 1
ATOM 1494 C CA . ARG A 1 189 ? -28.563 2.815 -4.577 1.00 62.38 189 ARG A CA 1
ATOM 1495 C C . ARG A 1 189 ? -28.647 4.279 -4.155 1.00 62.38 189 ARG A C 1
ATOM 1497 O O . ARG A 1 189 ? -29.178 4.578 -3.091 1.00 62.38 189 ARG A O 1
ATOM 1504 N N . ASN A 1 190 ? -28.136 5.180 -4.988 1.00 51.09 190 ASN A N 1
ATOM 1505 C CA . ASN A 1 190 ? -28.434 6.603 -4.867 1.00 51.09 190 ASN A CA 1
ATOM 1506 C C . ASN A 1 190 ? -29.897 6.806 -5.283 1.00 51.09 190 ASN A C 1
ATOM 1508 O O . ASN A 1 190 ? -30.194 6.920 -6.470 1.00 51.09 190 ASN A O 1
ATOM 1512 N N . ILE A 1 191 ? -30.825 6.782 -4.323 1.00 55.50 191 ILE A N 1
ATOM 1513 C CA . ILE A 1 191 ? -32.203 7.211 -4.576 1.00 55.50 191 ILE A CA 1
ATOM 1514 C C . ILE A 1 191 ? -32.153 8.735 -4.692 1.00 55.50 191 ILE A C 1
ATOM 1516 O O . ILE A 1 191 ? -32.171 9.445 -3.690 1.00 55.50 191 ILE A O 1
ATOM 1520 N N . VAL A 1 192 ? -32.024 9.235 -5.919 1.00 50.31 192 VAL A N 1
ATOM 1521 C CA . VAL A 1 192 ? -32.317 10.637 -6.219 1.00 50.31 192 VAL A CA 1
ATOM 1522 C C . VAL A 1 192 ? -33.835 10.768 -6.109 1.00 50.31 192 VAL A C 1
ATOM 1524 O O . VAL A 1 192 ? -34.553 10.148 -6.893 1.00 50.31 192 VAL A O 1
ATOM 1527 N N . THR A 1 193 ? -34.303 11.470 -5.075 1.00 51.19 193 THR A N 1
ATOM 1528 C CA . THR A 1 193 ? -35.722 11.811 -4.877 1.00 51.19 193 THR A CA 1
ATOM 1529 C C . THR A 1 193 ? -35.933 13.261 -5.269 1.00 51.19 193 THR A C 1
ATOM 1531 O O . THR A 1 193 ? -35.014 14.062 -4.976 1.00 51.19 193 THR A O 1
#

pLDDT: mean 76.73, std 21.28, range [29.5, 97.38]

Sequence (193 aa):
SFERVLVENKLHGLSPALSEAIQSISRWELVQAALPHVLHCTATLLSNRNKLGHQDKLGVAETKLLHTLHWMLLEAPQDCSNDRFGGDRGSSWGGSSSAFIHQAENQGSPGHPRPSAMTDEEENNRRKFFQNSMATVELFVFLFAPLVHRIRESDLTFRLASGLVIWQPMWEHRQPEVSAFNALVKPIRNIVT

Radius of gyration: 23.8 Å; Cα contacts (8 Å, |Δi|>4): 136; chains: 1; bounding box: 56×52×66 Å

Foldseek 3Di:
DVCCCLVVVDPPPPDPVVNVVSVVDQSLVVLLVCQLVLLVVLLVCLVCCVVVVNQPEDDPVNLSSLLSNLCSQAPRLPVSLCVVVPPDPDDDDDDDDDDDDDDDDDDDDPDDDDPDPVVVVSVVSSLVSLDRDPVSLVSNCVRPLVSLVSDDPVHCDDSNVSVCLQNVQSVVVHHRPGSNTPRDDDDDPPPPD